Protein AF-A0A9W9HRD5-F1 (afdb_monomer_lite)

Structure (mmCIF, N/CA/C/O backbone):
data_AF-A0A9W9HRD5-F1
#
_entry.id   AF-A0A9W9HRD5-F1
#
loop_
_atom_site.group_PDB
_atom_site.id
_atom_site.type_symbol
_atom_site.label_atom_id
_atom_site.label_alt_id
_atom_site.label_comp_id
_atom_site.label_asym_id
_atom_site.label_entity_id
_atom_site.label_seq_id
_atom_site.pdbx_PDB_ins_code
_atom_site.Cartn_x
_atom_site.Cartn_y
_atom_site.Cartn_z
_atom_site.occupancy
_atom_site.B_iso_or_equiv
_atom_site.auth_seq_id
_atom_site.auth_comp_id
_atom_site.auth_asym_id
_atom_site.auth_atom_id
_atom_site.pdbx_PDB_model_num
ATOM 1 N N . MET A 1 1 ? 58.701 -37.370 7.672 1.00 27.78 1 MET A N 1
ATOM 2 C CA . MET A 1 1 ? 59.422 -36.094 7.488 1.00 27.78 1 MET A CA 1
ATOM 3 C C . MET A 1 1 ? 59.266 -35.677 6.033 1.00 27.78 1 MET A C 1
ATOM 5 O O . MET A 1 1 ? 59.767 -36.382 5.176 1.00 27.78 1 MET A O 1
ATOM 9 N N . LEU A 1 2 ? 58.472 -34.621 5.820 1.00 35.69 2 LEU A N 1
ATOM 10 C CA . LEU A 1 2 ? 58.399 -33.669 4.695 1.00 35.69 2 LEU A CA 1
ATOM 11 C C . LEU A 1 2 ? 58.919 -34.097 3.302 1.00 35.69 2 LEU A C 1
ATOM 13 O O . LEU A 1 2 ? 60.121 -34.261 3.125 1.00 35.69 2 LEU A O 1
ATOM 17 N N . SER A 1 3 ? 58.055 -34.047 2.280 1.00 27.00 3 SER A N 1
ATOM 18 C CA . SER A 1 3 ? 58.485 -33.677 0.921 1.00 27.00 3 SER A CA 1
ATOM 19 C C . SER A 1 3 ? 57.671 -32.487 0.420 1.00 27.00 3 SER A C 1
ATOM 21 O O . SER A 1 3 ? 56.455 -32.445 0.576 1.00 27.00 3 SER A O 1
ATOM 23 N N . LYS A 1 4 ? 58.396 -31.501 -0.108 1.00 31.91 4 LYS A N 1
ATOM 24 C CA . LYS A 1 4 ? 57.938 -30.184 -0.549 1.00 31.91 4 LYS A CA 1
ATOM 25 C C . LYS A 1 4 ? 57.210 -30.279 -1.892 1.00 31.91 4 LYS A C 1
ATOM 27 O O . LYS A 1 4 ? 57.755 -30.865 -2.822 1.00 31.91 4 LYS A O 1
ATOM 32 N N . ASP A 1 5 ? 56.055 -29.631 -1.988 1.00 29.92 5 ASP A N 1
ATOM 33 C CA . ASP A 1 5 ? 55.423 -29.260 -3.254 1.00 29.92 5 ASP A CA 1
ATOM 34 C C . ASP A 1 5 ? 56.060 -27.966 -3.783 1.00 29.92 5 ASP A C 1
ATOM 36 O O . ASP A 1 5 ? 56.114 -26.958 -3.074 1.00 29.92 5 ASP A O 1
ATOM 40 N N . GLU A 1 6 ? 56.542 -27.984 -5.028 1.00 32.41 6 GLU A N 1
ATOM 41 C CA . GLU A 1 6 ? 56.952 -26.786 -5.766 1.00 32.41 6 GLU A CA 1
ATOM 42 C C . GLU A 1 6 ? 55.976 -26.498 -6.914 1.00 32.41 6 GLU A C 1
ATOM 44 O O . GLU A 1 6 ? 55.738 -27.320 -7.800 1.00 32.41 6 GLU A O 1
ATOM 49 N N . ASN A 1 7 ? 55.439 -25.279 -6.870 1.00 38.31 7 ASN A N 1
ATOM 50 C CA . ASN A 1 7 ? 54.684 -24.580 -7.90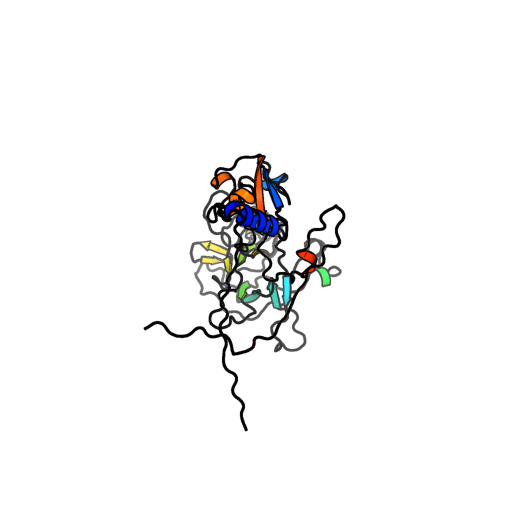6 1.00 38.31 7 ASN A CA 1
ATOM 51 C C . ASN A 1 7 ? 55.291 -24.745 -9.311 1.00 38.31 7 ASN A C 1
ATOM 53 O O . ASN A 1 7 ? 56.470 -24.451 -9.511 1.00 38.31 7 ASN A O 1
ATOM 57 N N . LYS A 1 8 ? 54.462 -25.049 -10.321 1.00 28.56 8 LYS A N 1
ATOM 58 C CA . LYS A 1 8 ? 54.810 -24.824 -11.734 1.00 28.56 8 LYS A CA 1
ATOM 59 C C . LYS A 1 8 ? 53.752 -23.984 -12.439 1.00 28.56 8 LYS A C 1
ATOM 61 O O . LYS A 1 8 ? 52.583 -24.348 -12.517 1.00 28.56 8 LYS A O 1
ATOM 66 N N . SER A 1 9 ? 54.206 -22.842 -12.941 1.00 32.03 9 SER A N 1
ATOM 67 C CA . SER A 1 9 ? 53.486 -21.923 -13.814 1.00 32.03 9 SER A CA 1
ATOM 68 C C . SER A 1 9 ? 53.404 -22.473 -15.244 1.00 32.03 9 SER A C 1
ATOM 70 O O . SER A 1 9 ? 54.334 -23.108 -15.739 1.00 32.03 9 SER A O 1
ATOM 72 N N . VAL A 1 10 ? 52.275 -22.223 -15.913 1.00 27.81 10 VAL A N 1
ATOM 73 C CA . VAL A 1 10 ? 51.951 -22.727 -17.258 1.00 27.81 10 VAL A CA 1
ATOM 74 C C . VAL A 1 10 ? 52.141 -21.611 -18.287 1.00 27.81 10 VAL A C 1
ATOM 76 O O . VAL A 1 10 ? 51.611 -20.513 -18.117 1.00 27.81 10 VAL A O 1
ATOM 79 N N . LYS A 1 11 ? 52.866 -21.890 -19.377 1.00 29.59 11 LYS A N 1
ATOM 80 C CA . LYS A 1 11 ? 52.892 -21.054 -20.589 1.00 29.59 11 LYS A CA 1
ATOM 81 C C . LYS A 1 11 ? 52.338 -21.843 -21.774 1.00 29.59 11 LYS A C 1
ATOM 83 O O . LYS A 1 11 ? 52.703 -22.994 -21.983 1.00 29.59 11 LYS A O 1
ATOM 88 N N . VAL A 1 12 ? 51.470 -21.186 -22.539 1.00 32.44 12 VAL A N 1
ATOM 89 C CA . VAL A 1 12 ? 50.753 -21.707 -23.710 1.00 32.44 12 VAL A CA 1
ATOM 90 C C . VAL A 1 12 ? 51.433 -21.180 -24.973 1.00 32.44 12 VAL A C 1
ATOM 92 O O . VAL A 1 12 ? 51.683 -19.980 -25.064 1.00 32.44 12 VAL A O 1
ATOM 95 N N . VAL A 1 13 ? 51.703 -22.037 -25.959 1.00 29.27 13 VAL A N 1
ATOM 96 C CA . VAL A 1 13 ? 52.068 -21.602 -27.318 1.00 29.27 13 VAL A CA 1
ATOM 97 C C . VAL A 1 13 ? 51.240 -22.401 -28.319 1.00 29.27 13 VAL A C 1
ATOM 99 O O . VAL A 1 13 ? 51.226 -23.627 -28.275 1.00 29.27 13 VAL A O 1
ATOM 102 N N . VAL A 1 14 ? 50.541 -21.697 -29.210 1.00 32.75 14 VAL A N 1
ATOM 103 C CA . VAL A 1 14 ? 49.689 -22.263 -30.266 1.00 32.75 14 VAL A CA 1
ATOM 104 C C . VAL A 1 14 ? 50.217 -21.793 -31.618 1.00 32.75 14 VAL A C 1
ATOM 106 O O . VAL A 1 14 ? 50.530 -20.615 -31.777 1.00 32.75 14 VAL A O 1
ATOM 109 N N . GLY A 1 15 ? 50.281 -22.692 -32.603 1.00 28.05 15 GLY A N 1
ATOM 110 C CA . GLY A 1 15 ? 50.639 -22.341 -33.974 1.00 28.05 15 GLY A CA 1
ATOM 111 C C . GLY A 1 15 ? 49.885 -23.146 -35.032 1.00 28.05 15 GLY A C 1
ATOM 112 O O . GLY A 1 15 ? 50.286 -24.258 -35.356 1.00 28.05 15 GLY A O 1
ATOM 113 N N . LYS A 1 16 ? 48.845 -22.544 -35.622 1.00 30.23 16 LYS A N 1
ATOM 114 C CA . LYS A 1 16 ? 48.744 -22.248 -37.067 1.00 30.23 16 LYS A CA 1
ATOM 115 C C . LYS A 1 16 ? 47.555 -21.307 -37.306 1.00 30.23 16 LYS A C 1
ATOM 117 O O . LYS A 1 16 ? 46.446 -21.570 -36.854 1.00 30.23 16 LYS A O 1
ATOM 122 N N . LEU A 1 17 ? 47.840 -20.196 -37.983 1.00 35.72 17 LEU A N 1
ATOM 123 C CA . LEU A 1 17 ? 46.953 -19.057 -38.229 1.00 35.72 17 LEU A CA 1
ATOM 124 C C . LEU A 1 17 ? 45.751 -19.447 -39.108 1.00 35.72 17 LEU A C 1
ATOM 126 O O . LEU A 1 17 ? 45.911 -19.696 -40.301 1.00 35.72 17 LEU A O 1
ATOM 130 N N . LYS A 1 18 ? 44.553 -19.457 -38.516 1.00 34.94 18 LYS A N 1
ATOM 131 C CA . LYS A 1 18 ? 43.313 -19.042 -39.191 1.00 34.94 18 LYS A CA 1
ATOM 132 C C . LYS A 1 18 ? 43.119 -17.555 -38.872 1.00 34.94 18 LYS A C 1
ATOM 134 O O . LYS A 1 18 ? 43.506 -17.138 -37.780 1.00 34.94 18 LYS A O 1
ATOM 139 N N . SER A 1 19 ? 42.606 -16.770 -39.819 1.00 35.84 19 SER A N 1
ATOM 140 C CA . SER A 1 19 ? 42.335 -15.330 -39.664 1.00 35.84 19 SER A CA 1
ATOM 141 C C . SER A 1 19 ? 41.660 -15.042 -38.320 1.00 35.84 19 SER A C 1
ATOM 143 O O . SER A 1 19 ? 40.703 -15.719 -37.942 1.00 35.84 19 SER A O 1
ATOM 145 N N . GLU A 1 20 ? 42.173 -14.047 -37.589 1.00 36.66 20 GLU A N 1
ATOM 146 C CA . GLU A 1 20 ? 41.655 -13.658 -36.268 1.00 36.66 20 GLU A CA 1
ATOM 147 C C . GLU A 1 20 ? 40.170 -13.253 -36.310 1.00 36.66 20 GLU A C 1
ATOM 149 O O . GLU A 1 20 ? 39.466 -13.459 -35.320 1.00 36.66 20 GLU A O 1
ATOM 154 N N . ASP A 1 21 ? 39.686 -12.778 -37.464 1.00 37.94 21 ASP A N 1
ATOM 155 C CA . ASP A 1 21 ? 38.302 -12.336 -37.678 1.00 37.94 21 ASP A CA 1
ATOM 156 C C . ASP A 1 21 ? 37.287 -13.498 -37.606 1.00 37.94 21 ASP A C 1
ATOM 158 O O . ASP A 1 21 ? 36.338 -13.454 -36.821 1.00 37.94 21 ASP A O 1
ATOM 162 N N . ASP A 1 22 ? 37.530 -14.604 -38.321 1.00 33.53 22 ASP A N 1
ATOM 163 C CA . ASP A 1 22 ? 36.581 -15.730 -38.411 1.00 33.53 22 ASP A CA 1
ATOM 164 C C . ASP A 1 22 ? 36.495 -16.543 -37.106 1.00 33.53 22 ASP A C 1
ATOM 166 O O . ASP A 1 22 ? 35.455 -17.105 -36.753 1.00 33.53 22 ASP A O 1
ATOM 170 N N . SER A 1 23 ? 37.601 -16.607 -36.356 1.00 35.28 23 SER A N 1
ATOM 171 C CA . SER A 1 23 ? 37.684 -17.332 -35.080 1.00 35.28 23 SER A CA 1
ATOM 172 C C . SER A 1 23 ? 36.988 -16.578 -33.940 1.00 35.28 23 SER A C 1
ATOM 174 O O . SER A 1 23 ? 36.385 -17.206 -33.064 1.00 35.28 23 SER A O 1
ATOM 176 N N . GLN A 1 24 ? 37.036 -15.240 -33.949 1.00 36.28 24 GLN A N 1
ATOM 177 C CA . GLN A 1 24 ? 36.281 -14.425 -32.995 1.00 36.28 24 GLN A CA 1
ATOM 178 C C . GLN A 1 24 ? 34.790 -14.392 -33.334 1.00 36.28 24 GLN A C 1
ATOM 180 O O . GLN A 1 24 ? 33.974 -14.501 -32.418 1.00 36.28 24 GLN A O 1
ATOM 185 N N . GLN A 1 25 ? 34.418 -14.320 -34.616 1.00 36.69 25 GLN A N 1
ATOM 186 C CA . GLN A 1 25 ? 33.015 -14.363 -35.036 1.00 36.69 25 GLN A CA 1
ATOM 187 C C . GLN A 1 25 ? 32.331 -15.684 -34.667 1.00 36.69 25 GLN A C 1
ATOM 189 O O . GLN A 1 25 ? 31.281 -15.648 -34.028 1.00 36.69 25 GLN A O 1
ATOM 194 N N . ASN A 1 26 ? 32.943 -16.839 -34.956 1.00 35.50 26 ASN A N 1
ATOM 195 C CA . ASN A 1 26 ? 32.328 -18.137 -34.647 1.00 35.50 26 ASN A CA 1
ATOM 196 C C . ASN A 1 26 ? 32.235 -18.433 -33.144 1.00 35.50 26 ASN A C 1
ATOM 198 O O . ASN A 1 26 ? 31.210 -18.932 -32.689 1.00 35.50 26 ASN A O 1
ATOM 202 N N . LYS A 1 27 ? 33.244 -18.056 -32.343 1.00 34.59 27 LYS A N 1
ATOM 203 C CA . LYS A 1 27 ? 33.159 -18.184 -30.874 1.00 34.59 27 LYS A CA 1
ATOM 204 C C . LYS A 1 27 ? 32.129 -17.243 -30.254 1.00 34.59 27 LYS A C 1
ATOM 206 O O . LYS A 1 27 ? 31.571 -17.561 -29.211 1.00 34.59 27 LYS A O 1
ATOM 211 N N . THR A 1 28 ? 31.895 -16.083 -30.865 1.00 39.22 28 THR A N 1
ATOM 212 C CA . THR A 1 28 ? 30.874 -15.134 -30.399 1.00 39.22 28 THR A CA 1
ATOM 213 C C . THR A 1 28 ? 29.471 -15.632 -30.748 1.00 39.22 28 THR A C 1
ATOM 215 O O . THR A 1 28 ? 28.577 -15.516 -29.919 1.00 39.22 28 THR A O 1
ATOM 218 N N . LEU A 1 29 ? 29.299 -16.241 -31.926 1.00 38.88 29 LEU A N 1
ATOM 219 C CA . LEU A 1 29 ? 28.032 -16.814 -32.393 1.00 38.88 29 LEU A CA 1
ATOM 220 C C . LEU A 1 29 ? 27.610 -18.072 -31.612 1.00 38.88 29 LEU A C 1
ATOM 222 O O . LEU A 1 29 ? 26.453 -18.182 -31.231 1.00 38.88 29 LEU A O 1
ATOM 226 N N . GLU A 1 30 ? 28.534 -18.976 -31.276 1.00 40.34 30 GLU A N 1
ATOM 227 C CA . GLU A 1 30 ? 28.203 -20.197 -30.511 1.00 40.34 30 GLU A CA 1
ATOM 228 C C . GLU A 1 30 ? 27.861 -19.931 -29.031 1.00 40.34 30 GLU A C 1
ATOM 230 O O . GLU A 1 30 ? 27.157 -20.715 -28.401 1.00 40.34 30 GLU A O 1
ATOM 235 N N . ILE A 1 31 ? 28.320 -18.810 -28.463 1.00 39.81 31 ILE A N 1
ATOM 236 C CA . ILE A 1 31 ? 27.986 -18.397 -27.087 1.00 39.81 31 ILE A CA 1
ATOM 237 C C . ILE A 1 31 ? 26.616 -17.691 -27.021 1.00 39.81 31 ILE A C 1
ATOM 239 O O . ILE A 1 31 ? 25.997 -17.668 -25.955 1.00 39.81 31 ILE A O 1
ATOM 243 N N . LEU A 1 32 ? 26.136 -17.135 -28.140 1.00 41.94 32 LEU A N 1
ATOM 244 C CA . LEU A 1 32 ? 24.842 -16.450 -28.238 1.00 41.94 32 LEU A CA 1
ATOM 245 C C . LEU A 1 32 ? 23.664 -17.428 -28.179 1.00 41.94 32 LEU A C 1
ATOM 247 O O . LEU A 1 32 ? 22.765 -17.246 -27.357 1.00 41.94 32 LEU A O 1
ATOM 251 N N . ASP A 1 33 ? 23.737 -18.509 -28.959 1.00 41.44 33 ASP A N 1
ATOM 252 C CA . ASP A 1 33 ? 22.680 -19.529 -29.046 1.00 41.44 33 ASP A CA 1
ATOM 253 C C . ASP A 1 33 ? 22.492 -20.326 -27.749 1.00 41.44 33 ASP A C 1
ATOM 255 O O . ASP A 1 33 ? 21.416 -20.865 -27.489 1.00 41.44 33 ASP A O 1
ATOM 259 N N . ALA A 1 34 ? 23.518 -20.396 -26.900 1.00 41.06 34 ALA A N 1
ATOM 260 C CA . ALA A 1 34 ? 23.483 -21.260 -25.729 1.00 41.06 34 ALA A CA 1
ATOM 261 C C . ALA A 1 34 ? 22.609 -20.728 -24.574 1.00 41.06 34 ALA A C 1
ATOM 263 O O . ALA A 1 34 ? 22.268 -21.515 -23.691 1.00 41.06 34 ALA A O 1
ATOM 264 N N . PHE A 1 35 ? 22.252 -19.429 -24.519 1.00 51.09 35 PHE A N 1
ATOM 265 C CA . PHE A 1 35 ? 21.758 -18.854 -23.254 1.00 51.09 35 PHE A CA 1
ATOM 266 C C . PHE A 1 35 ? 20.787 -17.653 -23.282 1.00 51.09 35 PHE A C 1
ATOM 268 O O . PHE A 1 35 ? 20.823 -16.901 -22.316 1.00 51.09 35 PHE A O 1
ATOM 275 N N . HIS A 1 36 ? 19.885 -17.417 -24.249 1.00 56.59 36 HIS A N 1
ATOM 276 C CA . HIS A 1 36 ? 19.029 -16.207 -24.128 1.00 56.59 36 HIS A CA 1
ATOM 277 C C . HIS A 1 36 ? 17.571 -16.339 -24.611 1.00 56.59 36 HIS A C 1
ATOM 279 O O . HIS A 1 36 ? 17.232 -15.845 -25.685 1.00 56.59 36 HIS A O 1
ATOM 285 N N . PRO A 1 37 ? 16.635 -16.873 -23.795 1.00 68.06 37 PRO A N 1
ATOM 286 C CA . PRO A 1 37 ? 15.226 -16.561 -23.999 1.00 68.06 37 PRO A CA 1
ATOM 287 C C . PRO A 1 37 ? 14.998 -15.076 -23.671 1.00 68.06 37 PRO A C 1
ATOM 289 O O . PRO A 1 37 ? 14.982 -14.676 -22.506 1.00 68.06 37 PRO A O 1
ATOM 292 N N . CYS A 1 38 ? 14.854 -14.241 -24.699 1.00 77.81 38 CYS A N 1
ATOM 293 C CA . CYS A 1 38 ? 14.372 -12.870 -24.551 1.00 77.81 38 CYS A CA 1
ATOM 294 C C . CYS A 1 38 ? 12.877 -12.811 -24.861 1.00 77.81 38 CYS A C 1
ATOM 296 O O . CYS A 1 38 ? 12.377 -13.567 -25.697 1.00 77.81 38 CYS A O 1
ATOM 298 N N . LYS A 1 39 ? 12.157 -11.914 -24.186 1.00 86.81 39 LYS A N 1
ATOM 299 C CA . LYS A 1 39 ? 10.754 -11.652 -24.504 1.00 86.81 39 LYS A CA 1
ATOM 300 C C . LYS A 1 39 ? 10.678 -10.460 -25.445 1.00 86.81 39 LYS A C 1
ATOM 302 O O . LYS A 1 39 ? 11.190 -9.389 -25.116 1.00 86.81 39 LYS A O 1
ATOM 307 N N . GLU A 1 40 ? 10.063 -10.653 -26.605 1.00 89.88 40 GLU A N 1
ATOM 308 C CA . GLU A 1 40 ? 9.703 -9.541 -27.481 1.00 89.88 40 GLU A CA 1
ATOM 309 C C . GLU A 1 40 ? 8.435 -8.877 -26.935 1.00 89.88 40 GLU A C 1
ATOM 311 O O . GLU A 1 40 ? 7.471 -9.557 -26.585 1.00 89.88 40 GLU A O 1
ATOM 316 N N . VAL A 1 41 ? 8.479 -7.555 -26.804 1.00 93.44 41 VAL A N 1
ATOM 317 C CA . VAL A 1 41 ? 7.415 -6.731 -26.236 1.00 93.44 41 VAL A CA 1
ATOM 318 C C . VAL A 1 41 ? 7.101 -5.611 -27.215 1.00 93.44 41 VAL A C 1
ATOM 320 O O . VAL A 1 41 ? 7.996 -4.864 -27.604 1.00 93.44 41 VAL A O 1
ATOM 323 N N . GLU A 1 42 ? 5.846 -5.475 -27.617 1.00 95.56 42 GLU A N 1
ATOM 324 C CA . GLU A 1 42 ? 5.403 -4.427 -28.533 1.00 95.56 42 GLU A CA 1
ATOM 325 C C . GLU A 1 42 ? 4.794 -3.239 -27.777 1.00 95.56 42 GLU A C 1
ATOM 327 O O . GLU A 1 42 ? 4.078 -3.397 -26.787 1.00 95.56 42 GLU A O 1
ATOM 332 N N . VAL A 1 43 ? 5.091 -2.022 -28.229 1.00 96.12 43 VAL A N 1
ATOM 333 C CA . VAL A 1 43 ? 4.536 -0.795 -27.648 1.00 96.12 43 VAL A CA 1
ATOM 334 C C . VAL A 1 43 ? 3.127 -0.545 -28.187 1.00 96.12 43 VAL A C 1
ATOM 336 O O . VAL A 1 43 ? 2.938 -0.414 -29.396 1.00 96.12 43 VAL A O 1
ATOM 339 N N . VAL A 1 44 ? 2.148 -0.385 -27.296 1.00 95.88 44 VAL A N 1
ATOM 340 C CA . VAL A 1 44 ? 0.736 -0.129 -27.631 1.00 95.88 44 VAL A CA 1
ATOM 341 C C . VAL A 1 44 ? 0.240 1.194 -27.044 1.00 95.88 44 VAL A C 1
ATOM 343 O O . VAL A 1 44 ? 0.712 1.646 -26.005 1.00 95.88 44 VAL A O 1
ATOM 346 N N . SER A 1 45 ? -0.722 1.839 -27.707 1.00 93.31 45 SER A N 1
ATOM 347 C CA . SER A 1 45 ? -1.375 3.063 -27.204 1.00 93.31 45 SER A CA 1
ATOM 348 C C . SER A 1 45 ? -2.661 2.792 -26.421 1.00 93.31 45 SER A C 1
ATOM 350 O O . SER A 1 45 ? -3.134 3.664 -25.703 1.00 93.31 45 SER A O 1
ATOM 352 N N . ASP A 1 46 ? -3.259 1.610 -26.581 1.00 91.19 46 ASP A N 1
ATOM 353 C CA . ASP A 1 46 ? -4.442 1.206 -25.826 1.00 91.19 46 ASP A CA 1
ATOM 354 C C . ASP A 1 46 ? -4.008 0.531 -24.523 1.00 91.19 46 ASP A C 1
ATOM 356 O O . ASP A 1 46 ? -3.364 -0.518 -24.530 1.00 91.19 46 ASP A O 1
ATOM 360 N N . LYS A 1 47 ? -4.365 1.134 -23.386 1.00 85.81 47 LYS A N 1
ATOM 361 C CA . LYS A 1 47 ? -4.036 0.609 -22.057 1.00 85.81 47 LYS A CA 1
ATOM 362 C C . LYS A 1 47 ? -4.668 -0.761 -21.794 1.00 85.81 47 LYS A C 1
ATOM 364 O O . LYS A 1 47 ? -4.097 -1.542 -21.041 1.00 85.81 47 LYS A O 1
ATOM 369 N N . SER A 1 48 ? -5.817 -1.062 -22.402 1.00 88.56 48 SER A N 1
ATOM 370 C CA . SER A 1 48 ? -6.490 -2.358 -22.243 1.00 88.56 48 SER A CA 1
ATOM 371 C C . SER A 1 48 ? -5.781 -3.502 -22.976 1.00 88.56 48 SER A C 1
ATOM 373 O O . SER A 1 48 ? -5.959 -4.660 -22.608 1.00 88.56 48 SER A O 1
ATOM 375 N N . ALA A 1 49 ? -4.935 -3.176 -23.958 1.00 86.62 49 ALA A N 1
ATOM 376 C CA . ALA A 1 49 ? -4.122 -4.139 -24.692 1.00 86.62 49 ALA A CA 1
ATOM 377 C C . ALA A 1 49 ? -2.799 -4.483 -23.982 1.00 86.62 49 ALA A C 1
ATOM 379 O O . ALA A 1 49 ? -2.070 -5.350 -24.449 1.00 86.62 49 ALA A O 1
ATOM 380 N N . ALA A 1 50 ? -2.457 -3.804 -22.880 1.00 86.44 50 ALA A N 1
ATOM 381 C CA . ALA A 1 50 ? -1.217 -4.043 -22.151 1.00 86.44 50 ALA A CA 1
ATOM 382 C C . ALA A 1 50 ? -1.247 -5.408 -21.442 1.00 86.44 50 ALA A C 1
ATOM 384 O O . ALA A 1 50 ? -2.019 -5.628 -20.509 1.00 86.44 50 ALA A O 1
ATOM 385 N N . ASP A 1 51 ? -0.369 -6.314 -21.865 1.00 90.38 51 ASP A N 1
ATOM 386 C CA . ASP A 1 51 ? -0.317 -7.696 -21.399 1.00 90.38 51 ASP A CA 1
ATOM 387 C C . ASP A 1 51 ? 1.119 -8.233 -21.393 1.00 90.38 51 ASP A C 1
ATOM 389 O O . ASP A 1 51 ? 2.096 -7.507 -21.553 1.00 90.38 51 ASP A O 1
ATOM 393 N N . GLU A 1 52 ? 1.273 -9.536 -21.229 1.00 88.12 52 GLU A N 1
ATOM 394 C CA . GLU A 1 52 ? 2.563 -10.208 -21.257 1.00 88.12 52 GLU A CA 1
ATOM 395 C C . GLU A 1 52 ? 3.447 -9.967 -22.490 1.00 88.12 52 GLU A C 1
ATOM 397 O O . GLU A 1 52 ? 4.628 -10.270 -22.416 1.00 88.12 52 GLU A O 1
ATOM 402 N N . THR A 1 53 ? 2.926 -9.482 -23.606 1.00 92.06 53 THR A N 1
ATOM 403 C CA . THR A 1 53 ? 3.674 -9.193 -24.840 1.00 92.06 53 THR A CA 1
ATOM 404 C C . THR A 1 53 ? 3.540 -7.740 -25.282 1.00 92.06 53 THR A C 1
ATOM 406 O O . THR A 1 53 ? 4.201 -7.332 -26.232 1.00 92.06 53 THR A O 1
ATOM 409 N N . HIS A 1 54 ? 2.746 -6.936 -24.573 1.00 94.75 54 HIS A N 1
ATOM 410 C CA . HIS A 1 54 ? 2.476 -5.548 -24.916 1.00 94.75 54 HIS A CA 1
ATOM 411 C C . HIS A 1 54 ? 2.693 -4.610 -23.723 1.00 94.75 54 HIS A C 1
ATOM 413 O O . HIS A 1 54 ? 2.224 -4.836 -22.599 1.00 94.75 54 HIS A O 1
ATOM 419 N N . ILE A 1 55 ? 3.378 -3.499 -23.977 1.00 95.81 55 ILE A N 1
ATOM 420 C CA . ILE A 1 55 ? 3.597 -2.433 -22.998 1.00 95.81 55 ILE A CA 1
ATOM 421 C C . ILE A 1 55 ? 2.911 -1.149 -23.448 1.00 95.81 55 ILE A C 1
ATOM 423 O O . ILE A 1 55 ? 3.034 -0.736 -24.600 1.00 95.81 55 ILE A O 1
ATOM 427 N N . HIS A 1 56 ? 2.188 -0.504 -22.534 1.00 96.06 56 HIS A N 1
ATOM 428 C CA . HIS A 1 56 ? 1.545 0.767 -22.839 1.00 96.06 56 HIS A CA 1
ATOM 429 C C . HIS A 1 56 ? 2.586 1.884 -23.034 1.00 96.06 56 HIS A C 1
ATOM 431 O O . HIS A 1 56 ? 3.606 1.929 -22.347 1.00 96.06 56 HIS A O 1
ATOM 437 N N . LEU A 1 57 ? 2.307 2.820 -23.945 1.00 95.12 57 LEU A N 1
ATOM 438 C CA . LEU A 1 57 ? 3.202 3.918 -24.329 1.00 95.12 57 LEU A CA 1
ATOM 439 C C . LEU A 1 57 ? 3.711 4.746 -23.131 1.00 95.12 57 LEU A C 1
ATOM 441 O O . LEU A 1 57 ? 4.875 5.145 -23.109 1.00 95.12 57 LEU A O 1
ATOM 445 N N . ASP A 1 58 ? 2.858 4.947 -22.124 1.00 93.62 58 ASP A N 1
ATOM 446 C CA . ASP A 1 58 ? 3.164 5.692 -20.892 1.00 93.62 58 ASP A CA 1
ATOM 447 C C . ASP A 1 58 ? 3.388 4.793 -19.661 1.00 93.62 58 ASP A C 1
ATOM 449 O O . ASP A 1 58 ? 3.312 5.245 -18.519 1.00 93.62 58 ASP A O 1
ATOM 453 N N . GLU A 1 59 ? 3.655 3.503 -19.862 1.00 92.94 59 GLU A N 1
ATOM 454 C CA . GLU A 1 59 ? 4.050 2.603 -18.780 1.00 92.94 59 GLU A CA 1
ATOM 455 C C . GLU A 1 59 ? 5.578 2.518 -18.676 1.00 92.94 59 GLU A C 1
ATOM 457 O O . GLU A 1 59 ? 6.242 2.203 -19.663 1.00 92.94 59 GLU A O 1
ATOM 462 N N . PRO A 1 60 ? 6.176 2.770 -17.497 1.00 94.38 60 PRO A N 1
ATOM 463 C CA . PRO A 1 60 ? 7.612 2.600 -17.321 1.00 94.38 60 PRO A CA 1
ATOM 464 C C . PRO A 1 60 ? 8.044 1.155 -17.593 1.00 94.38 60 PRO A C 1
ATOM 466 O O . PRO A 1 60 ? 7.399 0.222 -17.116 1.00 94.38 60 PRO A O 1
ATOM 469 N N . LEU A 1 61 ? 9.177 0.951 -18.269 1.00 93.94 61 LEU A N 1
ATOM 470 C CA . LEU A 1 61 ? 9.679 -0.398 -18.583 1.00 93.94 61 LEU A CA 1
ATOM 471 C C . LEU A 1 61 ? 9.847 -1.271 -17.322 1.00 93.94 61 LEU A C 1
ATOM 473 O O . LEU A 1 61 ? 9.549 -2.464 -17.324 1.00 93.94 61 LEU A O 1
ATOM 477 N N . GLN A 1 62 ? 10.277 -0.667 -16.212 1.00 92.56 62 GLN A N 1
ATOM 478 C CA . GLN A 1 62 ? 10.394 -1.352 -14.926 1.00 92.56 62 GLN A CA 1
ATOM 479 C C . GLN A 1 62 ? 9.034 -1.764 -14.340 1.00 92.56 62 GLN A C 1
ATOM 481 O O . GLN A 1 62 ? 8.973 -2.737 -13.593 1.00 92.56 62 GLN A O 1
ATOM 486 N N . ALA A 1 63 ? 7.948 -1.044 -14.642 1.00 91.25 63 ALA A N 1
ATOM 487 C CA . ALA A 1 63 ? 6.611 -1.417 -14.184 1.00 91.25 63 ALA A CA 1
ATOM 488 C C . ALA A 1 63 ? 6.175 -2.711 -14.877 1.00 91.25 63 ALA A C 1
ATOM 490 O O . ALA A 1 63 ? 5.777 -3.652 -14.195 1.00 91.25 63 ALA A O 1
ATOM 491 N N . TYR A 1 64 ? 6.401 -2.804 -16.193 1.00 93.00 64 TYR A N 1
ATOM 492 C CA . TYR A 1 64 ? 6.182 -4.026 -16.964 1.00 93.00 64 TYR A CA 1
ATOM 493 C C . TYR A 1 64 ? 6.927 -5.221 -16.360 1.00 93.00 64 TYR A C 1
ATOM 495 O O . TYR A 1 64 ? 6.336 -6.267 -16.104 1.00 93.00 64 TYR A O 1
ATOM 503 N N . SER A 1 65 ? 8.224 -5.068 -16.078 1.00 90.25 65 SER A N 1
ATOM 504 C CA . SER A 1 65 ? 9.044 -6.171 -15.561 1.00 90.25 65 SER A CA 1
ATOM 505 C C . SER A 1 65 ? 8.706 -6.590 -14.128 1.00 90.25 65 SER A C 1
ATOM 507 O O . SER A 1 65 ? 9.170 -7.633 -13.673 1.00 90.25 65 SER A O 1
ATOM 509 N N . ASN A 1 66 ? 7.943 -5.767 -13.407 1.00 90.69 66 ASN A N 1
ATOM 510 C CA . ASN A 1 66 ? 7.456 -6.052 -12.060 1.00 90.69 66 ASN A CA 1
ATOM 511 C C . ASN A 1 66 ? 5.964 -6.433 -12.042 1.00 90.69 66 ASN A C 1
ATOM 513 O O . ASN A 1 66 ? 5.398 -6.629 -10.964 1.00 90.69 66 ASN A O 1
ATOM 517 N N . ARG A 1 67 ? 5.315 -6.578 -13.208 1.00 88.81 67 ARG A N 1
ATOM 518 C CA . ARG A 1 67 ? 3.961 -7.139 -13.291 1.00 88.81 67 ARG A CA 1
ATOM 519 C C . ARG A 1 67 ? 3.955 -8.544 -12.688 1.00 88.81 67 ARG A C 1
ATOM 521 O O . ARG A 1 67 ? 4.880 -9.326 -12.891 1.00 88.81 67 ARG A O 1
ATOM 528 N N . GLY A 1 68 ? 2.913 -8.852 -11.920 1.00 82.62 68 GLY A N 1
ATOM 529 C CA . GLY A 1 68 ? 2.803 -10.133 -11.219 1.00 82.62 68 GLY A CA 1
ATOM 530 C C . GLY A 1 68 ? 3.665 -10.245 -9.957 1.00 82.62 68 GLY A C 1
ATOM 531 O O . GLY A 1 68 ? 3.759 -11.334 -9.395 1.00 82.62 68 GLY A O 1
ATOM 532 N N . GLN A 1 69 ? 4.277 -9.154 -9.479 1.00 84.88 69 GLN A N 1
ATOM 533 C CA . GLN A 1 69 ? 4.820 -9.122 -8.124 1.00 84.88 69 GLN A CA 1
ATOM 534 C C . GLN A 1 69 ? 3.673 -9.276 -7.117 1.00 84.88 69 GLN A C 1
ATOM 536 O O . GLN A 1 69 ? 2.957 -8.324 -6.813 1.00 84.88 69 GLN A O 1
ATOM 541 N N . GLU A 1 70 ? 3.493 -10.499 -6.628 1.00 86.00 70 GLU A N 1
ATOM 542 C CA . GLU A 1 70 ? 2.511 -10.819 -5.601 1.00 86.00 70 GLU A CA 1
ATOM 543 C C . GLU A 1 70 ? 2.960 -10.267 -4.244 1.00 86.00 70 GLU A C 1
ATOM 545 O O . GLU A 1 70 ? 4.139 -10.351 -3.889 1.00 86.00 70 GLU A O 1
ATOM 550 N N . VAL A 1 71 ? 2.000 -9.716 -3.502 1.00 90.06 71 VAL A N 1
ATOM 551 C CA . VAL A 1 71 ? 2.169 -9.261 -2.122 1.00 90.06 71 VAL A CA 1
ATOM 552 C C . VAL A 1 71 ? 1.409 -10.225 -1.221 1.00 90.06 71 VAL A C 1
ATOM 554 O O . VAL A 1 71 ? 0.199 -10.400 -1.376 1.00 90.06 71 VAL A O 1
ATOM 557 N N . LYS A 1 72 ? 2.112 -10.860 -0.286 1.00 93.25 72 LYS A N 1
ATOM 558 C CA . LYS A 1 72 ? 1.546 -11.851 0.632 1.00 93.25 72 LYS A CA 1
ATOM 559 C C . LYS A 1 72 ? 1.195 -11.209 1.960 1.00 93.25 72 LYS A C 1
ATOM 561 O O . LYS A 1 72 ? 2.020 -10.512 2.545 1.00 93.25 72 LYS A O 1
ATOM 566 N N . PHE A 1 73 ? -0.009 -11.494 2.445 1.00 93.56 73 PHE A N 1
ATOM 567 C CA . PHE A 1 73 ? -0.534 -10.982 3.706 1.00 93.56 73 PHE A CA 1
ATOM 568 C C . PHE A 1 73 ? -0.782 -12.123 4.685 1.00 93.56 73 PHE A C 1
ATOM 570 O O . PHE A 1 73 ? -1.481 -13.079 4.357 1.00 93.56 73 PHE A O 1
ATOM 577 N N . GLU A 1 74 ? -0.260 -11.998 5.902 1.00 93.88 74 GLU A N 1
ATOM 578 C CA . GLU A 1 74 ? -0.404 -13.023 6.935 1.00 93.88 74 GLU A CA 1
ATOM 579 C C . GLU A 1 74 ? -0.689 -12.398 8.300 1.00 93.88 74 GLU A C 1
ATOM 581 O O . GLU A 1 74 ? -0.016 -11.459 8.727 1.00 93.88 74 GLU A O 1
ATOM 586 N N . LEU A 1 75 ? -1.681 -12.933 9.012 1.00 93.56 75 LEU A N 1
ATOM 587 C CA . LEU A 1 75 ? -1.930 -12.567 10.403 1.00 93.56 75 LEU A CA 1
ATOM 588 C C . LEU A 1 75 ? -0.864 -13.196 11.300 1.00 93.56 75 LEU A C 1
ATOM 590 O O . LEU A 1 75 ? -0.569 -14.382 11.172 1.00 93.56 75 LEU A O 1
ATOM 594 N N . GLN A 1 76 ? -0.297 -12.405 12.209 1.00 89.88 76 GLN A N 1
ATOM 595 C CA . GLN A 1 76 ? 0.785 -12.847 13.085 1.00 89.88 76 GLN A CA 1
ATOM 596 C C . GLN A 1 76 ? 0.419 -12.687 14.558 1.00 89.88 76 GLN A C 1
ATOM 598 O O . GLN A 1 76 ? -0.154 -11.677 14.992 1.00 89.88 76 GLN A O 1
ATOM 603 N N . ASP A 1 77 ? 0.799 -13.695 15.337 1.00 81.38 77 ASP A N 1
ATOM 604 C CA . ASP A 1 77 ? 0.702 -13.663 16.789 1.00 81.38 77 ASP A CA 1
ATOM 605 C C . ASP A 1 77 ? 1.777 -12.738 17.360 1.00 81.38 77 ASP A C 1
ATOM 607 O O . ASP A 1 77 ? 2.944 -12.748 16.961 1.00 81.38 77 ASP A O 1
ATOM 611 N N . GLY A 1 78 ? 1.374 -11.883 18.298 1.00 63.25 78 GLY A N 1
ATOM 612 C CA . GLY A 1 78 ? 2.249 -10.857 18.852 1.00 63.25 78 GLY A CA 1
ATOM 613 C C . GLY A 1 78 ? 3.359 -11.436 19.728 1.00 63.25 78 GLY A C 1
ATOM 614 O O . GLY A 1 78 ? 3.215 -11.434 20.942 1.00 63.25 78 GLY A O 1
ATOM 615 N N . SER A 1 79 ? 4.497 -11.811 19.139 1.00 53.03 79 SER A N 1
ATOM 616 C CA . SER A 1 79 ? 5.703 -12.369 19.784 1.00 53.03 79 SER A CA 1
ATOM 617 C C . SER A 1 79 ? 5.483 -13.670 20.580 1.00 53.03 79 SER A C 1
ATOM 619 O O . SER A 1 79 ? 4.531 -13.805 21.340 1.00 53.03 79 SER A O 1
ATOM 621 N N . GLU A 1 80 ? 6.445 -14.596 20.512 1.00 45.28 80 GLU A N 1
ATOM 622 C CA . GLU A 1 80 ? 6.470 -15.881 21.248 1.00 45.28 80 GLU A CA 1
ATOM 623 C C . GLU A 1 80 ? 6.315 -15.766 22.781 1.00 45.28 80 GLU A C 1
ATOM 625 O O . GLU A 1 80 ? 6.172 -16.769 23.474 1.00 45.28 80 GLU A O 1
ATOM 630 N N . ARG A 1 81 ? 6.352 -14.547 23.339 1.00 47.78 81 ARG A N 1
ATOM 631 C CA . ARG A 1 81 ? 6.147 -14.269 24.769 1.00 47.78 81 ARG A CA 1
ATOM 632 C C . ARG A 1 81 ? 4.705 -13.903 25.128 1.00 47.78 81 ARG A C 1
ATOM 634 O O . ARG A 1 81 ? 4.441 -13.572 26.285 1.00 47.78 81 ARG A O 1
ATOM 641 N N . ALA A 1 82 ? 3.782 -13.910 24.169 1.00 50.53 82 ALA A N 1
ATOM 642 C CA . ALA A 1 82 ? 2.368 -13.719 24.451 1.00 50.53 82 ALA A CA 1
ATOM 643 C C . ALA A 1 82 ? 1.831 -14.880 25.299 1.00 50.53 82 ALA A C 1
ATOM 645 O O . ALA A 1 82 ? 2.090 -16.050 25.030 1.00 50.53 82 ALA A O 1
ATOM 646 N N . TYR A 1 83 ? 1.063 -14.546 26.337 1.00 48.56 83 TYR A N 1
ATOM 647 C CA . TYR A 1 83 ? 0.317 -15.533 27.110 1.00 48.56 83 TYR A CA 1
ATOM 648 C C . TYR A 1 83 ? -0.575 -16.370 26.174 1.00 48.56 83 TYR A C 1
ATOM 650 O O . TYR A 1 83 ? -1.206 -15.790 25.281 1.00 48.56 83 TYR A O 1
ATOM 658 N N . PRO A 1 84 ? -0.666 -17.698 26.378 1.00 47.91 84 PRO A N 1
ATOM 659 C CA . PRO A 1 84 ? -1.528 -18.553 25.570 1.00 47.91 84 PRO A CA 1
ATOM 660 C C . PRO A 1 84 ? -2.968 -18.018 25.592 1.00 47.91 84 PRO A C 1
ATOM 662 O O . PRO A 1 84 ? -3.527 -17.774 26.661 1.00 47.91 84 PRO A O 1
ATOM 665 N N . GLY A 1 85 ? -3.543 -17.795 24.405 1.00 56.31 85 GLY A N 1
ATOM 666 C CA . GLY A 1 85 ? -4.912 -17.291 24.228 1.00 56.31 85 GLY A CA 1
ATOM 667 C C . GLY A 1 85 ? -5.048 -15.870 23.664 1.00 56.31 85 GLY A C 1
ATOM 668 O O . GLY A 1 85 ? -6.172 -15.439 23.407 1.00 56.31 85 GLY A O 1
ATOM 669 N N . ARG A 1 86 ? -3.954 -15.130 23.424 1.00 67.88 86 ARG A N 1
ATOM 670 C CA . ARG A 1 86 ? -4.007 -13.939 22.553 1.00 67.88 86 ARG A CA 1
ATOM 671 C C . ARG A 1 86 ? -3.913 -14.381 21.095 1.00 67.88 86 ARG A C 1
ATOM 673 O O . ARG A 1 86 ? -2.899 -14.944 20.715 1.00 67.88 86 ARG A O 1
ATOM 680 N N . GLY A 1 87 ? -4.962 -14.116 20.317 1.00 77.38 87 GLY A N 1
ATOM 681 C CA . GLY A 1 87 ? -4.928 -14.275 18.862 1.00 77.38 87 GLY A CA 1
ATOM 682 C C . GLY A 1 87 ? -4.022 -13.242 18.173 1.00 77.38 87 GLY A C 1
ATOM 683 O O . GLY A 1 87 ? -3.402 -12.411 18.857 1.00 77.38 87 GLY A O 1
ATOM 684 N N . PR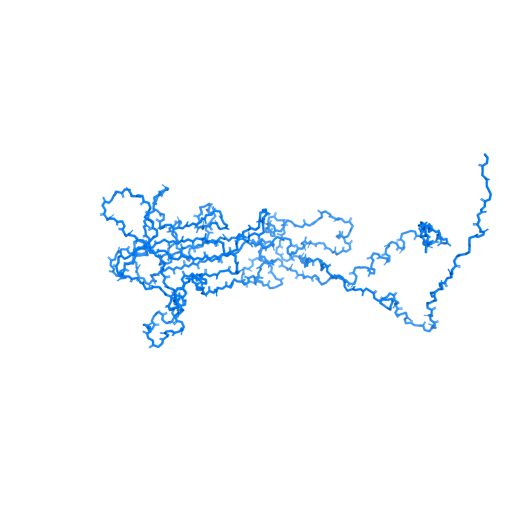O A 1 88 ? -3.993 -13.247 16.831 1.00 90.75 88 PRO A N 1
ATOM 685 C CA . PRO A 1 88 ? -3.081 -12.413 16.067 1.00 90.75 88 PRO A CA 1
ATOM 686 C C . PRO A 1 88 ? -3.311 -10.927 16.331 1.00 90.75 88 PRO A C 1
ATOM 688 O O . PRO A 1 88 ? -4.430 -10.488 16.591 1.00 90.75 88 PRO A O 1
ATOM 691 N N . SER A 1 89 ? -2.238 -10.136 16.302 1.00 92.31 89 SER A N 1
ATOM 692 C CA . SER A 1 89 ? -2.271 -8.702 16.654 1.00 92.31 89 SER A CA 1
ATOM 693 C C . SER A 1 89 ? -1.557 -7.795 15.656 1.00 92.31 89 SER A C 1
ATOM 695 O O . SER A 1 89 ? -1.451 -6.586 15.873 1.00 92.31 89 SER A O 1
ATOM 697 N N . SER A 1 90 ? -1.060 -8.379 14.571 1.00 94.38 90 SER A N 1
ATOM 698 C CA . SER A 1 90 ? -0.377 -7.679 13.494 1.00 94.38 90 SER A CA 1
ATOM 699 C C . SER A 1 90 ? -0.634 -8.358 12.151 1.00 94.38 90 SER A C 1
ATOM 701 O O . SER A 1 90 ? -0.968 -9.544 12.085 1.00 94.38 90 SER A O 1
ATOM 703 N N . LEU A 1 91 ? -0.513 -7.573 11.082 1.00 95.31 91 LEU A N 1
ATOM 704 C CA . LEU A 1 91 ? -0.595 -8.032 9.701 1.00 95.31 91 LEU A CA 1
ATOM 705 C C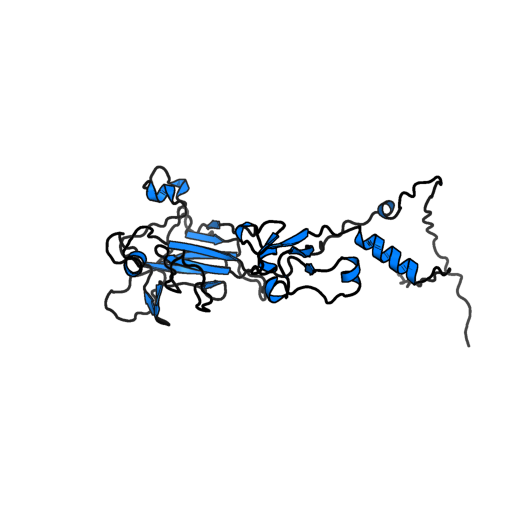 . LEU A 1 91 ? 0.793 -7.923 9.068 1.00 95.31 91 LEU A C 1
ATOM 707 O O . LEU A 1 91 ? 1.321 -6.822 8.917 1.00 95.31 91 LEU A O 1
ATOM 711 N N . ARG A 1 92 ? 1.382 -9.057 8.703 1.00 94.62 92 ARG A N 1
ATOM 712 C CA . ARG A 1 92 ? 2.683 -9.140 8.039 1.00 94.62 92 ARG A CA 1
ATOM 713 C C . ARG A 1 92 ? 2.526 -9.120 6.525 1.00 94.62 92 ARG A C 1
ATOM 715 O O . ARG A 1 92 ? 1.602 -9.728 5.991 1.00 94.62 92 ARG A O 1
ATOM 722 N N . VAL A 1 93 ? 3.464 -8.443 5.868 1.00 94.00 93 VAL A N 1
ATOM 723 C CA . VAL A 1 93 ? 3.571 -8.296 4.418 1.00 94.00 93 VAL A CA 1
ATOM 724 C C . VAL A 1 93 ? 4.952 -8.772 3.952 1.00 94.00 93 VAL A C 1
ATOM 726 O O . VAL A 1 93 ? 5.968 -8.219 4.386 1.00 94.00 93 VAL A O 1
ATOM 729 N N . ASP A 1 94 ? 4.985 -9.803 3.099 1.00 87.56 94 ASP A N 1
ATOM 730 C CA . ASP A 1 94 ? 6.187 -10.402 2.475 1.00 87.56 94 ASP A CA 1
ATOM 731 C C . ASP A 1 94 ? 7.391 -10.655 3.419 1.00 87.56 94 ASP A C 1
ATOM 733 O O . ASP A 1 94 ? 8.537 -10.601 2.981 1.00 87.56 94 ASP A O 1
ATOM 737 N N . ASP A 1 95 ? 7.178 -10.863 4.722 1.00 87.31 95 ASP A N 1
ATOM 738 C CA . ASP A 1 95 ? 8.219 -10.959 5.772 1.00 87.31 95 ASP A CA 1
ATOM 739 C C . ASP A 1 95 ? 9.082 -9.713 6.037 1.00 87.31 95 ASP A C 1
ATOM 741 O O . ASP A 1 95 ? 10.095 -9.809 6.742 1.00 87.31 95 ASP A O 1
ATOM 745 N N . ASN A 1 96 ? 8.707 -8.550 5.505 1.00 88.19 96 ASN A N 1
ATOM 746 C CA . ASN A 1 96 ? 9.526 -7.334 5.585 1.00 88.19 96 ASN A CA 1
ATOM 747 C C . ASN A 1 96 ? 8.820 -6.149 6.241 1.00 88.19 96 ASN A C 1
ATOM 749 O O . ASN A 1 96 ? 9.484 -5.287 6.813 1.00 88.19 96 ASN A O 1
ATOM 753 N N . LEU A 1 97 ? 7.491 -6.117 6.185 1.00 92.31 97 LEU A N 1
ATOM 754 C CA . LEU A 1 97 ? 6.671 -5.079 6.794 1.00 92.31 97 LEU A CA 1
ATOM 755 C C . LEU A 1 97 ? 5.647 -5.726 7.724 1.00 92.31 97 LEU A C 1
ATOM 757 O O . LEU A 1 97 ? 5.043 -6.745 7.400 1.00 92.31 97 LEU A O 1
ATOM 761 N N . GLU A 1 98 ? 5.437 -5.118 8.880 1.00 94.50 98 GLU A N 1
ATOM 762 C CA . GLU A 1 98 ? 4.401 -5.488 9.829 1.00 94.50 98 GLU A CA 1
ATOM 763 C C . GLU A 1 98 ? 3.552 -4.258 10.168 1.00 94.50 98 GLU A C 1
ATOM 765 O O . GLU A 1 98 ? 4.075 -3.228 10.597 1.00 94.50 98 GLU A O 1
ATOM 770 N N . LEU A 1 99 ? 2.238 -4.367 9.955 1.00 96.31 99 LEU A N 1
ATOM 771 C CA . LEU A 1 99 ? 1.247 -3.373 10.354 1.00 96.31 99 LEU A CA 1
ATOM 772 C C . LEU A 1 99 ? 0.687 -3.751 11.723 1.00 96.31 99 LEU A C 1
ATOM 774 O O . LEU A 1 99 ? 0.123 -4.838 11.890 1.00 96.31 99 LEU A O 1
ATOM 778 N N . ILE A 1 100 ? 0.806 -2.851 12.696 1.00 95.75 100 ILE A N 1
ATOM 779 C CA . ILE A 1 100 ? 0.318 -3.077 14.060 1.00 95.75 100 ILE A CA 1
ATOM 780 C C . ILE A 1 100 ? -0.698 -1.997 14.411 1.00 95.75 100 ILE A C 1
ATOM 782 O O . ILE A 1 100 ? -0.409 -0.805 14.348 1.00 95.75 100 ILE A O 1
ATOM 786 N N . PHE A 1 101 ? -1.899 -2.414 14.804 1.00 95.69 101 PHE A N 1
ATOM 787 C CA . PHE A 1 101 ? -2.990 -1.504 15.143 1.00 95.69 101 PHE A CA 1
ATOM 788 C C . PHE A 1 101 ? -3.009 -1.280 16.650 1.00 95.69 101 PHE A C 1
ATOM 790 O O . PHE A 1 101 ? -3.337 -2.181 17.430 1.00 95.69 101 PHE A O 1
ATOM 797 N N . HIS A 1 102 ? -2.658 -0.072 17.072 1.00 95.44 102 HIS A N 1
ATOM 798 C CA . HIS A 1 102 ? -2.569 0.288 18.477 1.00 95.44 102 HIS A CA 1
ATOM 799 C C . HIS A 1 102 ? -3.854 0.946 18.961 1.00 95.44 102 HIS A C 1
ATOM 801 O O . HIS A 1 102 ? -4.341 1.904 18.371 1.00 95.44 102 HIS A O 1
ATOM 807 N N . ARG A 1 103 ? -4.369 0.458 20.091 1.00 94.06 103 ARG A N 1
ATOM 808 C CA . ARG A 1 103 ? -5.385 1.135 20.902 1.00 94.06 103 ARG A CA 1
ATOM 809 C C . ARG A 1 103 ? -4.791 2.418 21.460 1.00 94.06 103 ARG A C 1
ATOM 811 O O . ARG A 1 103 ? -3.666 2.403 21.968 1.00 94.06 103 ARG A O 1
ATOM 818 N N . THR A 1 104 ? -5.564 3.498 21.444 1.00 92.62 104 THR A N 1
ATOM 819 C CA . THR A 1 104 ? -5.175 4.749 22.095 1.00 92.62 104 THR A CA 1
ATOM 820 C C . THR A 1 104 ? -6.368 5.499 22.683 1.00 92.62 104 THR A C 1
ATOM 822 O O . THR A 1 104 ? -7.527 5.201 22.386 1.00 92.62 104 THR A O 1
ATOM 825 N N . VAL A 1 105 ? -6.081 6.463 23.558 1.00 89.75 105 VAL A N 1
ATOM 826 C CA . VAL A 1 105 ? -7.102 7.337 24.143 1.00 89.75 105 VAL A CA 1
ATOM 827 C C . VAL A 1 105 ? -7.619 8.279 23.058 1.00 89.75 105 VAL A C 1
ATOM 829 O O . VAL A 1 105 ? -6.839 8.901 22.334 1.00 89.75 105 VAL A O 1
ATOM 832 N N . ARG A 1 106 ? -8.945 8.390 22.954 1.00 89.62 106 ARG A N 1
ATOM 833 C CA . ARG A 1 106 ? -9.586 9.371 22.081 1.00 89.62 106 ARG A CA 1
ATOM 834 C C . ARG A 1 106 ? -9.352 10.776 22.630 1.00 89.62 106 ARG A C 1
ATOM 836 O O . ARG A 1 106 ? -9.633 11.039 23.799 1.00 89.62 106 ARG A O 1
ATOM 843 N N . MET A 1 107 ? -8.868 11.670 21.778 1.00 89.31 107 MET A N 1
ATOM 844 C CA . MET A 1 107 ? -8.699 13.077 22.123 1.00 89.31 107 MET A CA 1
ATOM 845 C C . MET A 1 107 ? -10.057 13.773 22.297 1.00 89.31 107 MET A C 1
ATOM 847 O O . MET A 1 107 ? -11.016 13.414 21.605 1.00 89.31 107 MET A O 1
ATOM 851 N N . PRO A 1 108 ? -10.166 14.742 23.222 1.00 87.00 108 PRO A N 1
ATOM 852 C CA . PRO A 1 108 ? -11.379 15.536 23.382 1.00 87.00 108 PRO A CA 1
ATOM 853 C C . PRO A 1 108 ? -11.760 16.264 22.086 1.00 87.00 108 PRO A C 1
ATOM 855 O O . PRO A 1 108 ? -10.891 16.755 21.370 1.00 87.00 108 PRO A O 1
ATOM 858 N N . ASP A 1 109 ? -13.062 16.398 21.822 1.00 82.56 109 ASP A N 1
ATOM 859 C CA . ASP A 1 109 ? -13.580 17.256 20.747 1.00 82.56 109 ASP A CA 1
ATOM 860 C C . ASP A 1 109 ? -13.636 18.722 21.237 1.00 82.56 109 ASP A C 1
ATOM 862 O O . ASP A 1 109 ? -14.711 19.302 21.367 1.00 82.56 109 ASP A O 1
ATOM 866 N N . ASP A 1 110 ? -12.490 19.298 21.616 1.00 88.38 110 ASP A N 1
ATOM 867 C CA . ASP A 1 110 ? -12.392 20.647 22.205 1.00 88.38 110 ASP A CA 1
ATOM 868 C C . ASP A 1 110 ? -11.740 21.690 21.280 1.00 88.38 110 ASP A C 1
ATOM 870 O O . ASP A 1 110 ? -11.425 22.796 21.722 1.00 88.38 110 ASP A O 1
ATOM 874 N N . ASP A 1 111 ? -11.531 21.331 20.009 1.00 82.12 111 ASP A N 1
ATOM 875 C CA . ASP A 1 111 ? -10.847 22.130 18.983 1.00 82.12 111 ASP A CA 1
ATOM 876 C C . ASP A 1 111 ? -9.434 22.601 19.386 1.00 82.12 111 ASP A C 1
ATOM 878 O O . ASP A 1 111 ? -8.907 23.578 18.844 1.00 82.12 111 ASP A O 1
ATOM 882 N N . ARG A 1 112 ? -8.780 21.897 20.322 1.00 87.75 112 ARG A N 1
ATOM 883 C CA . ARG A 1 112 ? -7.391 22.159 20.722 1.00 87.75 112 ARG A CA 1
ATOM 884 C C . ARG A 1 112 ? -6.429 21.146 20.119 1.00 87.75 112 ARG A C 1
ATOM 886 O O . ARG A 1 112 ? -6.781 20.018 19.784 1.00 87.75 112 ARG A O 1
ATOM 893 N N . LEU A 1 113 ? -5.171 21.567 20.008 1.00 87.00 113 LEU A N 1
ATOM 894 C CA . LEU A 1 113 ? -4.072 20.674 19.666 1.00 87.00 113 LEU A CA 1
ATOM 895 C C . LEU A 1 113 ? -3.641 19.899 20.909 1.00 87.00 113 LEU A C 1
ATOM 897 O O . LEU A 1 113 ? -3.339 20.490 21.946 1.00 87.00 113 LEU A O 1
ATOM 901 N N . HIS A 1 114 ? -3.570 18.581 20.765 1.00 86.44 114 HIS A N 1
ATOM 902 C CA . HIS A 1 114 ? -3.101 17.663 21.796 1.00 86.44 114 HIS A CA 1
ATOM 903 C C . HIS A 1 114 ? -1.891 16.888 21.285 1.00 86.44 114 HIS A C 1
ATOM 905 O O . HIS A 1 114 ? -1.756 16.643 20.084 1.00 86.44 114 HIS A O 1
ATOM 911 N N . SER A 1 115 ? -1.012 16.487 22.200 1.00 85.12 115 SER A N 1
ATOM 912 C CA . SER A 1 115 ? 0.074 15.560 21.876 1.00 85.12 115 SER A CA 1
ATOM 913 C C . SER A 1 115 ? -0.486 14.194 21.489 1.00 85.12 115 SER A C 1
ATOM 915 O O . SER A 1 115 ? -1.492 13.747 22.041 1.00 85.12 115 SER A O 1
ATOM 917 N N . LEU A 1 116 ? 0.201 13.511 20.575 1.00 78.19 116 LEU A N 1
ATOM 918 C CA . LEU A 1 116 ? -0.196 12.185 20.119 1.00 78.19 116 LEU A CA 1
ATOM 919 C C . LEU A 1 116 ? -0.208 11.187 21.292 1.00 78.19 116 LEU A C 1
ATOM 921 O O . LEU A 1 116 ? 0.794 11.063 22.004 1.00 78.19 116 LEU A O 1
ATOM 925 N N . PRO A 1 117 ? -1.331 10.493 21.534 1.00 74.62 117 PRO A N 1
ATOM 926 C CA . PRO A 1 117 ? -1.460 9.616 22.687 1.00 74.62 117 PRO A CA 1
ATOM 927 C C . PRO A 1 117 ? -0.750 8.278 22.469 1.00 74.62 117 PRO A C 1
ATOM 929 O O . PRO A 1 11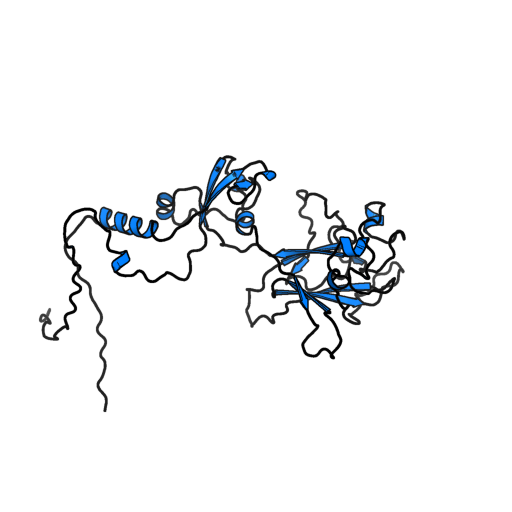7 ? -0.904 7.624 21.437 1.00 74.62 117 PRO A O 1
ATOM 932 N N . ALA A 1 118 ? -0.007 7.844 23.489 1.00 85.69 118 ALA A N 1
ATOM 933 C CA . ALA A 1 118 ? 0.730 6.586 23.477 1.00 85.69 118 ALA A CA 1
ATOM 934 C C . ALA A 1 118 ? -0.186 5.361 23.306 1.00 85.69 118 ALA A C 1
ATOM 936 O O . ALA A 1 118 ? -1.365 5.374 23.661 1.00 85.69 118 ALA A O 1
ATOM 937 N N . SER A 1 119 ? 0.384 4.262 22.811 1.00 92.69 119 SER A N 1
ATOM 938 C CA . SER A 1 119 ? -0.304 2.970 22.757 1.00 92.69 119 SER A CA 1
ATOM 939 C C . SER A 1 119 ? -0.725 2.493 24.151 1.00 92.69 119 SER A C 1
ATOM 941 O O . SER A 1 119 ? 0.117 2.332 25.032 1.00 92.69 119 SER A O 1
ATOM 943 N N . VAL A 1 120 ? -2.001 2.131 24.306 1.00 92.00 120 VAL A N 1
ATOM 944 C CA . VAL A 1 120 ? -2.537 1.447 25.501 1.00 92.00 120 VAL A CA 1
ATOM 945 C C . VAL A 1 120 ? -2.776 -0.053 25.275 1.00 92.00 120 VAL A C 1
ATOM 947 O O . VAL A 1 120 ? -3.299 -0.751 26.139 1.00 92.00 120 VAL A O 1
ATOM 950 N N . GLY A 1 121 ? -2.389 -0.574 24.110 1.00 91.81 121 GLY A N 1
ATOM 951 C CA . GLY A 1 121 ? -2.487 -1.989 23.761 1.00 91.81 121 GLY A CA 1
ATOM 952 C C . GLY A 1 121 ? -2.566 -2.199 22.253 1.00 91.81 121 GLY A C 1
ATOM 953 O O . GLY A 1 121 ? -2.709 -1.246 21.500 1.00 91.81 121 GLY A O 1
ATOM 954 N N . LYS A 1 122 ? -2.498 -3.454 21.810 1.00 93.19 122 LYS A N 1
ATOM 955 C CA . LYS A 1 122 ? -2.701 -3.832 20.403 1.00 93.19 122 LYS A CA 1
ATOM 956 C C . LYS A 1 122 ? -4.119 -4.362 20.214 1.00 93.19 122 LYS A C 1
ATOM 958 O O . LYS A 1 122 ? -4.633 -5.055 21.101 1.00 93.19 122 LYS A O 1
ATOM 963 N N . PHE A 1 123 ? -4.751 -4.039 19.094 1.00 94.25 123 PHE A N 1
ATOM 964 C CA . PHE A 1 123 ? -5.997 -4.690 18.709 1.00 94.25 123 PHE A CA 1
ATOM 965 C C . PHE A 1 123 ? -5.721 -6.130 18.261 1.00 94.25 123 PHE A C 1
ATOM 967 O O . PHE A 1 123 ? -4.761 -6.354 17.524 1.00 94.25 123 PHE A O 1
ATOM 974 N N . PRO A 1 124 ? -6.537 -7.108 18.692 1.00 93.69 124 PRO A N 1
ATOM 975 C CA . PRO A 1 124 ? -6.544 -8.401 18.033 1.00 93.69 124 PRO A CA 1
ATOM 976 C C . PRO A 1 124 ? -7.140 -8.246 16.630 1.00 93.69 124 PRO A C 1
ATOM 978 O O . PRO A 1 124 ? -8.067 -7.457 16.426 1.00 93.69 124 PRO A O 1
ATOM 981 N N . LEU A 1 125 ? -6.601 -8.995 15.679 1.00 94.38 125 LEU A N 1
ATOM 982 C CA . LEU A 1 125 ? -7.042 -9.041 14.294 1.00 94.38 125 LEU A CA 1
ATOM 983 C C . LEU A 1 125 ? -7.695 -10.395 14.029 1.00 94.38 125 LEU A C 1
ATOM 985 O O . LEU A 1 125 ? -7.235 -11.419 14.524 1.00 94.38 125 LEU A O 1
ATOM 989 N N . TYR A 1 126 ? -8.757 -10.403 13.235 1.00 92.75 126 TYR A N 1
ATOM 990 C CA . TYR A 1 126 ? -9.483 -11.615 12.881 1.00 92.75 126 TYR A CA 1
ATOM 991 C C . TYR A 1 126 ? -9.743 -11.636 11.384 1.00 92.75 126 TYR A C 1
ATOM 993 O O . TYR A 1 126 ? -10.181 -10.634 10.814 1.00 92.75 126 TYR A O 1
ATOM 1001 N N . ASN A 1 127 ? -9.498 -12.778 10.748 1.00 94.19 127 ASN A N 1
ATOM 1002 C CA . ASN A 1 127 ? -9.904 -12.986 9.369 1.00 94.19 127 ASN A CA 1
ATOM 1003 C C . ASN A 1 127 ? -11.427 -13.153 9.325 1.00 94.19 127 ASN A C 1
ATOM 1005 O O . ASN A 1 127 ? -11.990 -13.971 10.048 1.00 94.19 127 ASN A O 1
ATOM 1009 N N . THR A 1 128 ? -12.103 -12.372 8.488 1.00 94.38 128 THR A N 1
ATOM 1010 C CA . THR A 1 128 ? -13.561 -12.464 8.309 1.00 94.38 128 THR A CA 1
ATOM 1011 C C . THR A 1 128 ? -14.011 -13.848 7.839 1.00 94.38 128 THR A C 1
ATOM 1013 O O . THR A 1 128 ? -15.077 -14.302 8.256 1.00 94.38 128 THR A O 1
ATOM 1016 N N . ALA A 1 129 ? -13.192 -14.545 7.042 1.00 94.31 129 ALA A N 1
ATOM 1017 C CA . ALA A 1 129 ? -13.501 -15.876 6.519 1.00 94.31 129 ALA A CA 1
ATOM 1018 C C . ALA A 1 129 ? -13.752 -16.909 7.632 1.00 94.31 129 ALA A C 1
ATOM 1020 O O . ALA A 1 129 ? -14.648 -17.741 7.507 1.00 94.31 129 ALA A O 1
ATOM 1021 N N . ASP A 1 130 ? -13.045 -16.797 8.760 1.00 93.69 130 ASP A N 1
ATOM 1022 C CA . ASP A 1 130 ? -13.175 -17.719 9.898 1.00 93.69 130 ASP A CA 1
ATOM 1023 C C . ASP A 1 130 ? -14.478 -17.503 10.700 1.00 93.69 130 ASP A C 1
ATOM 1025 O O . ASP A 1 130 ? -14.805 -18.261 11.617 1.00 93.69 130 ASP A O 1
ATOM 1029 N N . TYR A 1 131 ? -15.220 -16.431 10.400 1.00 93.62 131 TYR A N 1
ATOM 1030 C CA . TYR A 1 131 ? -16.405 -15.991 11.140 1.00 93.62 131 TYR A CA 1
ATOM 1031 C C . TYR A 1 131 ? -17.611 -15.739 10.228 1.00 93.62 131 TYR A C 1
ATOM 1033 O O . TYR A 1 131 ? -18.584 -15.137 10.681 1.00 93.62 131 TYR A O 1
ATOM 1041 N N . VAL A 1 132 ? -17.571 -16.202 8.974 1.00 94.69 132 VAL A N 1
ATOM 1042 C CA . VAL A 1 132 ? -18.592 -15.916 7.951 1.00 94.69 132 VAL A CA 1
ATOM 1043 C C . VAL A 1 132 ? -20.022 -16.210 8.431 1.00 94.69 132 VAL A C 1
ATOM 1045 O O . VAL A 1 132 ? -20.903 -15.380 8.241 1.00 94.69 132 VAL A O 1
ATOM 1048 N N . ASP A 1 133 ? -20.226 -17.301 9.177 1.00 95.31 133 ASP A N 1
ATOM 1049 C CA . ASP A 1 133 ? -21.542 -17.726 9.689 1.00 95.31 133 ASP A CA 1
ATOM 1050 C C . ASP A 1 133 ? -22.085 -16.863 10.845 1.00 95.31 133 ASP A C 1
ATOM 1052 O O . ASP A 1 133 ? -23.230 -17.017 11.269 1.00 95.31 133 ASP A O 1
ATOM 1056 N N . ARG A 1 134 ? -21.251 -15.987 11.418 1.00 94.56 134 ARG A N 1
ATOM 1057 C CA . ARG A 1 134 ? -21.586 -15.136 12.576 1.00 94.56 134 ARG A CA 1
ATOM 1058 C C . ARG A 1 134 ? -21.537 -13.646 12.263 1.00 94.56 134 ARG A C 1
ATOM 1060 O O . ARG A 1 134 ? -21.944 -12.839 13.100 1.00 94.56 134 ARG A O 1
ATOM 1067 N N . LEU A 1 135 ? -20.995 -13.274 11.108 1.00 92.94 135 LEU A N 1
ATOM 1068 C CA . LEU A 1 135 ? -20.861 -11.886 10.694 1.00 92.94 135 LEU A CA 1
ATOM 1069 C C . LEU A 1 135 ? -22.101 -11.430 9.911 1.00 92.94 135 LEU A C 1
ATOM 1071 O O . LEU A 1 135 ? -22.709 -12.226 9.200 1.00 92.94 135 LEU A O 1
ATOM 1075 N N . PRO A 1 136 ? -22.466 -10.138 9.993 1.00 91.00 136 PRO A N 1
ATOM 1076 C CA . PRO A 1 136 ? -23.438 -9.546 9.081 1.00 91.00 136 PRO A CA 1
ATOM 1077 C C . PRO A 1 136 ? -23.066 -9.802 7.614 1.00 91.00 136 PRO A C 1
ATOM 1079 O O . PRO A 1 136 ? -21.893 -9.687 7.247 1.00 91.00 136 PRO A O 1
ATOM 1082 N N . GLU A 1 137 ? -24.063 -10.078 6.767 1.00 90.94 137 GLU A N 1
ATOM 1083 C CA . GLU A 1 137 ? -23.866 -10.438 5.351 1.00 90.94 137 GLU A CA 1
ATOM 1084 C C . GLU A 1 137 ? -22.992 -9.429 4.596 1.00 90.94 137 GLU A C 1
ATOM 1086 O O . GLU A 1 137 ? -22.112 -9.803 3.826 1.00 90.94 137 GLU A O 1
ATOM 1091 N N . ASN A 1 138 ? -23.178 -8.135 4.857 1.00 86.69 138 ASN A N 1
ATOM 1092 C CA . ASN A 1 138 ? -22.410 -7.074 4.213 1.00 86.69 138 ASN A CA 1
ATOM 1093 C C . ASN A 1 138 ? -20.928 -7.048 4.630 1.00 86.69 138 ASN A C 1
ATOM 1095 O O . ASN A 1 138 ? -20.101 -6.554 3.868 1.00 86.69 138 ASN A O 1
ATOM 1099 N N . ILE A 1 139 ? -20.582 -7.539 5.824 1.00 88.38 139 ILE A N 1
ATOM 1100 C CA . ILE A 1 139 ? -19.191 -7.673 6.283 1.00 88.38 139 ILE A CA 1
ATOM 1101 C C . ILE A 1 139 ? -18.591 -8.957 5.712 1.00 88.38 139 ILE A C 1
ATOM 1103 O O . ILE A 1 139 ? -17.498 -8.919 5.153 1.00 88.38 139 ILE A O 1
ATOM 1107 N N . ALA A 1 140 ? -19.329 -10.066 5.793 1.00 90.94 140 ALA A N 1
ATOM 1108 C CA . ALA A 1 140 ? -18.934 -11.348 5.218 1.00 90.94 140 ALA A CA 1
ATOM 1109 C C . ALA A 1 140 ? -18.634 -11.236 3.711 1.00 90.94 140 ALA A C 1
ATOM 1111 O O . ALA A 1 140 ? -17.596 -11.706 3.255 1.00 90.94 140 ALA A O 1
ATOM 1112 N N . ALA A 1 141 ? -19.491 -10.542 2.954 1.00 91.25 141 ALA A N 1
ATOM 1113 C CA . ALA A 1 141 ? -19.318 -10.334 1.516 1.00 91.25 141 ALA A CA 1
ATOM 1114 C C . ALA A 1 141 ? -18.130 -9.422 1.162 1.00 91.25 141 ALA A C 1
ATOM 1116 O O . ALA A 1 141 ? -17.526 -9.591 0.106 1.00 91.25 141 ALA A O 1
ATOM 1117 N N . LYS A 1 142 ? -17.790 -8.450 2.022 1.00 90.00 142 LYS A N 1
ATOM 1118 C CA . LYS A 1 142 ? -16.624 -7.569 1.822 1.00 90.00 142 LYS A CA 1
ATOM 1119 C C . LYS A 1 142 ? -15.299 -8.300 2.064 1.00 90.00 142 LYS A C 1
ATOM 1121 O O . LYS A 1 142 ? -14.307 -7.969 1.421 1.00 90.00 142 LYS A O 1
ATOM 1126 N N . GLY A 1 143 ? -15.283 -9.271 2.976 1.00 93.50 143 GLY A N 1
ATOM 1127 C CA . GLY A 1 143 ? -14.079 -10.008 3.346 1.00 93.50 143 GLY A CA 1
ATOM 1128 C C . GLY A 1 143 ? -13.038 -9.154 4.085 1.00 93.50 143 GLY A C 1
ATOM 1129 O O . GLY A 1 143 ? -13.333 -8.086 4.625 1.00 93.50 143 GLY A O 1
ATOM 1130 N N . GLY A 1 144 ? -11.793 -9.638 4.110 1.00 94.31 144 GLY A N 1
ATOM 1131 C CA . GLY A 1 144 ? -10.663 -8.968 4.755 1.00 94.31 144 GLY A CA 1
ATOM 1132 C C . GLY A 1 144 ? -10.529 -9.291 6.244 1.00 94.31 144 GLY A C 1
ATOM 1133 O O . GLY A 1 144 ? -10.834 -10.404 6.684 1.00 94.31 144 GLY A O 1
ATOM 1134 N N . ILE A 1 145 ? -10.052 -8.316 7.018 1.00 94.69 145 ILE A N 1
ATOM 1135 C CA . ILE A 1 145 ? -9.825 -8.446 8.460 1.00 94.69 145 ILE A CA 1
ATOM 1136 C C . ILE A 1 145 ? -10.744 -7.515 9.242 1.00 94.69 145 ILE A C 1
ATOM 1138 O O . ILE A 1 145 ? -11.033 -6.399 8.811 1.00 94.69 145 ILE A O 1
ATOM 1142 N N . PHE A 1 146 ? -11.163 -7.951 10.425 1.00 92.69 146 PHE A N 1
ATOM 1143 C CA . PHE A 1 146 ? -11.842 -7.091 11.384 1.00 92.69 146 PHE A CA 1
ATOM 1144 C C . PHE A 1 146 ? -11.086 -7.063 12.707 1.00 92.69 146 PHE A C 1
ATOM 1146 O O . PHE A 1 146 ? -10.382 -8.003 13.078 1.00 92.69 146 PHE A O 1
ATOM 1153 N N . LEU A 1 147 ? -11.245 -5.957 13.425 1.00 92.69 147 LEU A N 1
ATOM 1154 C CA . LEU A 1 147 ? -10.665 -5.749 14.741 1.00 92.69 147 LEU A CA 1
ATOM 1155 C C . LEU A 1 147 ? -11.731 -5.150 15.674 1.00 92.69 147 LEU A C 1
ATOM 1157 O O . LEU A 1 147 ? -12.452 -4.238 15.265 1.00 92.69 147 LEU A O 1
ATOM 1161 N N . PRO A 1 148 ? -11.904 -5.679 16.899 1.00 90.38 148 PRO A N 1
ATOM 1162 C CA . PRO A 1 148 ? -12.989 -5.282 17.783 1.00 90.38 148 PRO A CA 1
ATOM 1163 C C . PRO A 1 148 ? -12.668 -3.961 18.487 1.00 90.38 148 PRO A C 1
ATOM 1165 O O . PRO A 1 148 ? -11.757 -3.882 19.322 1.00 90.38 148 PRO A O 1
ATOM 1168 N N . MET A 1 149 ? -13.466 -2.945 18.171 1.00 90.88 149 MET A N 1
ATOM 1169 C CA . MET A 1 149 ? -13.395 -1.592 18.721 1.00 90.88 149 MET A CA 1
ATOM 1170 C C . MET A 1 149 ? -14.707 -1.205 19.385 1.00 90.88 149 MET A C 1
ATOM 1172 O O . MET A 1 149 ? -15.779 -1.416 18.818 1.00 90.88 149 MET A O 1
ATOM 1176 N N . TRP A 1 150 ? -14.625 -0.585 20.560 1.00 89.94 150 TRP A N 1
ATOM 1177 C CA . TRP A 1 150 ? -15.785 0.081 21.145 1.00 89.94 150 TRP A CA 1
ATOM 1178 C C . TRP A 1 150 ? -16.105 1.365 20.380 1.00 89.94 150 TRP A C 1
ATOM 1180 O O . TRP A 1 150 ? -15.230 2.016 19.806 1.00 89.94 150 TRP A O 1
ATOM 1190 N N . GLN A 1 151 ? -17.375 1.765 20.392 1.00 89.12 151 GLN A N 1
ATOM 1191 C CA . GLN A 1 151 ? -17.774 3.046 19.823 1.00 89.12 151 GLN A CA 1
ATOM 1192 C C . GLN A 1 151 ? -16.994 4.178 20.509 1.00 89.12 151 GLN A C 1
ATOM 1194 O O . GLN A 1 151 ? -16.965 4.253 21.737 1.00 89.12 151 GLN A O 1
ATOM 1199 N N . ARG A 1 152 ? -16.402 5.072 19.710 1.00 86.69 152 ARG A N 1
ATOM 1200 C CA . ARG A 1 152 ? -15.503 6.162 20.129 1.00 86.69 152 ARG A CA 1
ATOM 1201 C C . ARG A 1 152 ? -14.135 5.722 20.666 1.00 86.69 152 ARG A C 1
ATOM 1203 O O . ARG A 1 152 ? -13.430 6.559 21.224 1.00 86.69 152 ARG A O 1
ATOM 1210 N N . GLU A 1 153 ? -13.718 4.471 20.472 1.00 91.75 153 GLU A N 1
ATOM 1211 C CA . GLU A 1 153 ? -12.298 4.124 20.611 1.00 91.75 153 GLU A CA 1
ATOM 1212 C C . GLU A 1 153 ? -11.480 4.686 19.450 1.00 91.75 153 GLU A C 1
ATOM 1214 O O . GLU A 1 153 ? -11.971 4.800 18.324 1.00 91.75 153 GLU A O 1
ATOM 1219 N N . ALA A 1 154 ? -10.225 5.024 19.747 1.00 93.31 154 ALA A N 1
ATOM 1220 C CA . ALA A 1 154 ? -9.271 5.540 18.782 1.00 93.31 154 ALA A CA 1
ATOM 1221 C C . ALA A 1 154 ? -8.133 4.545 18.531 1.00 93.31 154 ALA A C 1
ATOM 1223 O O . ALA A 1 154 ? -7.786 3.734 19.401 1.00 93.31 154 ALA A O 1
ATOM 1224 N N . LEU A 1 155 ? -7.529 4.643 17.348 1.00 95.44 155 LEU A N 1
ATOM 1225 C CA . LEU A 1 155 ? -6.351 3.868 16.982 1.00 95.44 155 LEU A CA 1
ATOM 1226 C C . LEU A 1 155 ? -5.305 4.697 16.238 1.00 95.44 155 LEU A C 1
ATOM 1228 O O . LEU A 1 155 ? -5.619 5.727 15.644 1.00 95.44 155 LEU A O 1
ATOM 1232 N N . TRP A 1 156 ? -4.080 4.181 16.228 1.00 95.25 156 TRP A N 1
ATOM 1233 C CA . TRP A 1 156 ? -3.017 4.549 15.290 1.00 95.25 156 TRP A CA 1
ATOM 1234 C C . TRP A 1 156 ? -2.347 3.275 14.755 1.00 95.25 156 TRP A C 1
ATOM 1236 O O . TRP A 1 156 ? -2.552 2.187 15.306 1.00 95.25 156 TRP A O 1
ATOM 1246 N N . ILE A 1 157 ? -1.593 3.386 13.660 1.00 96.25 157 ILE A N 1
ATOM 1247 C CA . ILE A 1 157 ? -0.982 2.235 12.980 1.00 96.25 157 ILE A CA 1
ATOM 1248 C C . ILE A 1 157 ? 0.539 2.382 13.006 1.00 96.25 157 ILE A C 1
ATOM 1250 O O . ILE A 1 157 ? 1.067 3.370 12.499 1.00 96.25 157 ILE A O 1
ATOM 1254 N N . GLU A 1 158 ? 1.236 1.398 13.571 1.00 95.56 158 GLU A N 1
ATOM 1255 C CA . GLU A 1 158 ? 2.694 1.253 13.488 1.00 95.56 158 GLU A CA 1
ATOM 1256 C C . GLU A 1 158 ? 3.069 0.510 12.199 1.00 95.56 158 GLU A C 1
ATOM 1258 O O . GLU A 1 158 ? 2.404 -0.454 11.810 1.00 95.56 158 GLU A O 1
ATOM 1263 N N . LEU A 1 159 ? 4.156 0.951 11.570 1.00 94.69 159 LEU A N 1
ATOM 1264 C CA . LEU A 1 159 ? 4.837 0.305 10.456 1.00 94.69 159 LEU A CA 1
ATOM 1265 C C . LEU A 1 159 ? 6.197 -0.185 10.961 1.00 94.69 159 LEU A C 1
ATOM 1267 O O . LEU A 1 159 ? 7.110 0.612 11.187 1.00 94.69 159 LEU A O 1
ATOM 1271 N N . SER A 1 160 ? 6.327 -1.495 11.148 1.00 91.06 160 SER A N 1
ATOM 1272 C CA . SER A 1 160 ? 7.502 -2.112 11.766 1.00 91.06 160 SER A CA 1
ATOM 1273 C C . SER A 1 160 ? 8.207 -3.070 10.812 1.00 91.06 160 SER A C 1
ATOM 1275 O O . SER A 1 160 ? 7.590 -3.637 9.912 1.00 91.06 160 SER A O 1
ATOM 1277 N N . SER A 1 161 ? 9.508 -3.276 11.021 1.00 87.81 161 SER A N 1
ATOM 1278 C CA . SER A 1 161 ? 10.246 -4.360 10.365 1.00 87.81 161 SER A CA 1
ATOM 1279 C C . SER A 1 161 ? 10.278 -5.565 11.305 1.00 87.81 161 SER A C 1
ATOM 1281 O O . SER A 1 161 ? 10.878 -5.461 12.379 1.00 87.81 161 SER A O 1
ATOM 1283 N N . PRO A 1 162 ? 9.710 -6.727 10.927 1.00 79.19 162 PRO A N 1
ATOM 1284 C CA . PRO A 1 162 ? 9.811 -7.935 11.744 1.00 79.19 162 PRO A CA 1
ATOM 1285 C C . PRO A 1 162 ? 11.259 -8.449 11.802 1.00 79.19 162 PRO A C 1
ATOM 1287 O O . PRO A 1 162 ? 11.655 -9.131 12.749 1.00 79.19 162 PRO A O 1
ATOM 1290 N N . ARG A 1 163 ? 12.082 -8.094 10.808 1.00 72.81 163 ARG A N 1
ATOM 1291 C CA . ARG A 1 163 ? 13.513 -8.394 10.783 1.00 72.81 163 ARG A CA 1
ATOM 1292 C C . ARG A 1 163 ? 14.272 -7.268 11.471 1.00 72.81 163 ARG A C 1
ATOM 1294 O O . ARG A 1 163 ? 14.145 -6.105 11.090 1.00 72.81 163 ARG A O 1
ATOM 1301 N N . ARG A 1 164 ? 15.115 -7.606 12.450 1.00 59.91 164 ARG A N 1
ATOM 1302 C CA . ARG A 1 164 ? 16.157 -6.673 12.893 1.00 59.91 164 ARG A CA 1
ATOM 1303 C C . ARG A 1 164 ? 17.185 -6.599 11.769 1.00 59.91 164 ARG A C 1
ATOM 1305 O O . ARG A 1 164 ? 17.786 -7.639 11.493 1.00 59.91 164 ARG A O 1
ATOM 1312 N N . PRO A 1 165 ? 17.389 -5.444 11.115 1.00 55.75 165 PRO A N 1
ATOM 1313 C CA . PRO A 1 165 ? 18.435 -5.352 10.113 1.00 55.75 165 PRO A CA 1
ATOM 1314 C C . PRO A 1 165 ? 19.758 -5.702 10.794 1.00 55.75 165 PRO A C 1
ATOM 1316 O O . PRO A 1 165 ? 20.086 -5.164 11.859 1.00 55.75 165 PRO A O 1
ATOM 1319 N N . ALA A 1 166 ? 20.507 -6.639 10.211 1.00 54.66 166 ALA A N 1
ATOM 1320 C CA . ALA A 1 166 ? 21.911 -6.774 10.562 1.00 54.66 166 ALA A CA 1
ATOM 1321 C C . ALA A 1 166 ? 22.580 -5.411 10.312 1.00 54.66 166 ALA A C 1
ATOM 1323 O O . ALA A 1 166 ? 22.160 -4.659 9.432 1.00 54.66 166 ALA A O 1
ATOM 1324 N N . TYR A 1 167 ? 23.582 -5.054 11.115 1.00 45.78 167 TYR A N 1
ATOM 1325 C CA . TYR A 1 167 ? 24.286 -3.778 10.972 1.00 45.78 167 TYR A CA 1
ATOM 1326 C C . TYR A 1 167 ? 24.731 -3.609 9.500 1.00 45.78 167 TYR A C 1
ATOM 1328 O O . TYR A 1 167 ? 25.503 -4.432 9.012 1.00 45.78 167 TYR A O 1
ATOM 1336 N N . ASN A 1 168 ? 24.217 -2.583 8.801 1.00 49.50 168 ASN A N 1
ATOM 1337 C C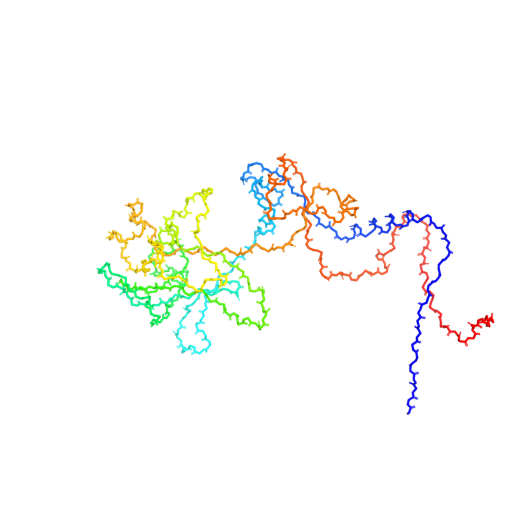A . ASN A 1 168 ? 24.393 -2.284 7.360 1.00 49.50 168 ASN A CA 1
ATOM 1338 C C . ASN A 1 168 ? 23.507 -3.033 6.340 1.00 49.50 168 ASN A C 1
ATOM 1340 O O . ASN A 1 168 ? 23.850 -3.074 5.156 1.00 49.50 168 ASN A O 1
ATOM 1344 N N . ASP A 1 169 ? 22.361 -3.583 6.741 1.00 57.78 169 ASP A N 1
ATOM 1345 C CA . ASP A 1 169 ? 21.427 -4.186 5.788 1.00 57.78 169 ASP A CA 1
ATOM 1346 C C . ASP A 1 169 ? 20.584 -3.131 5.039 1.00 57.78 169 ASP A C 1
ATOM 1348 O O . ASP A 1 169 ? 19.499 -2.738 5.466 1.00 57.78 169 ASP A O 1
ATOM 1352 N N . TYR A 1 170 ? 21.098 -2.667 3.897 1.00 55.47 170 TYR A N 1
ATOM 1353 C CA . TYR A 1 170 ? 20.375 -1.808 2.948 1.00 55.47 170 TYR A CA 1
ATOM 1354 C C . TYR A 1 170 ? 19.330 -2.572 2.108 1.00 55.47 170 TYR A C 1
ATOM 1356 O O . TYR A 1 170 ? 18.788 -2.003 1.161 1.00 55.47 170 TYR A O 1
ATOM 1364 N N . SER A 1 171 ? 19.063 -3.853 2.399 1.00 66.75 171 SER A N 1
ATOM 1365 C CA . SER A 1 171 ? 18.176 -4.697 1.588 1.00 66.75 171 SER A CA 1
ATOM 1366 C C . SER A 1 171 ? 16.716 -4.725 2.038 1.00 66.75 171 SER A C 1
ATOM 1368 O O . SER A 1 171 ? 15.919 -5.377 1.366 1.00 66.75 171 SER A O 1
ATOM 1370 N N . VAL A 1 172 ? 16.340 -4.020 3.118 1.00 70.44 172 VAL A N 1
ATOM 1371 C CA . VAL A 1 172 ? 14.933 -3.958 3.552 1.00 70.44 172 VAL A CA 1
ATOM 1372 C C . VAL A 1 172 ? 14.085 -3.407 2.399 1.00 70.44 172 VAL A C 1
ATOM 1374 O O . VAL A 1 172 ? 14.310 -2.267 1.979 1.00 70.44 172 VAL A O 1
ATOM 1377 N N . PRO A 1 173 ? 13.125 -4.185 1.868 1.00 84.44 173 PRO A N 1
ATOM 1378 C CA . PRO A 1 173 ? 12.281 -3.723 0.781 1.00 84.44 173 PRO A CA 1
ATOM 1379 C C . PRO A 1 173 ? 11.505 -2.470 1.177 1.00 84.44 173 PRO A C 1
ATOM 1381 O O . PRO A 1 173 ? 10.956 -2.365 2.276 1.00 84.44 173 PRO A O 1
ATOM 1384 N N . THR A 1 174 ? 11.459 -1.514 0.256 1.00 90.94 174 THR A N 1
ATOM 1385 C CA . THR A 1 174 ? 10.686 -0.286 0.424 1.00 90.94 174 THR A CA 1
ATOM 1386 C C . THR A 1 174 ? 9.247 -0.531 -0.003 1.00 90.94 174 THR A C 1
ATOM 1388 O O . THR A 1 174 ? 9.007 -1.149 -1.041 1.00 90.94 174 THR A O 1
ATOM 1391 N N . TYR A 1 175 ? 8.295 0.015 0.748 1.00 93.88 175 TYR A N 1
ATOM 1392 C CA . TYR A 1 175 ? 6.875 -0.034 0.403 1.00 93.88 175 TYR A CA 1
ATOM 1393 C C . TYR A 1 175 ? 6.284 1.372 0.381 1.00 93.88 175 TYR A C 1
ATOM 1395 O O . TYR A 1 175 ? 6.573 2.192 1.255 1.00 93.88 175 TYR A O 1
ATOM 1403 N N . ALA A 1 176 ? 5.430 1.631 -0.605 1.00 94.62 176 ALA A N 1
ATOM 1404 C CA . ALA A 1 176 ? 4.475 2.724 -0.571 1.00 94.62 176 ALA A CA 1
ATOM 1405 C C . ALA A 1 176 ? 3.155 2.193 -0.002 1.00 94.62 176 ALA A C 1
ATOM 1407 O O . ALA A 1 176 ? 2.603 1.220 -0.509 1.00 94.62 176 ALA A O 1
ATOM 1408 N N . ILE A 1 177 ? 2.659 2.816 1.063 1.00 96.44 177 ILE A N 1
ATOM 1409 C CA . ILE A 1 177 ? 1.462 2.363 1.776 1.00 96.44 177 ILE A CA 1
ATOM 1410 C C . ILE A 1 177 ? 0.421 3.468 1.709 1.00 96.44 177 ILE A C 1
ATOM 1412 O O . ILE A 1 177 ? 0.659 4.577 2.190 1.00 96.44 177 ILE A O 1
ATOM 1416 N N . ARG A 1 178 ? -0.744 3.183 1.133 1.00 95.75 178 ARG A N 1
ATOM 1417 C CA . ARG A 1 178 ? -1.878 4.109 1.149 1.00 95.75 178 ARG A CA 1
ATOM 1418 C C . ARG A 1 178 ? -2.905 3.632 2.151 1.00 95.75 178 ARG A C 1
ATOM 1420 O O . ARG A 1 178 ? -3.302 2.472 2.140 1.00 95.75 178 ARG A O 1
ATOM 1427 N N . VAL A 1 179 ? -3.336 4.548 3.005 1.00 96.44 179 VAL A N 1
ATOM 1428 C CA . VAL A 1 179 ? -4.368 4.297 4.008 1.00 96.44 179 VAL A CA 1
ATOM 1429 C C . VAL A 1 179 ? -5.586 5.122 3.639 1.00 96.44 179 VAL A C 1
ATOM 1431 O O . VAL A 1 179 ? -5.481 6.331 3.436 1.00 96.44 179 VAL A O 1
ATOM 1434 N N . TYR A 1 180 ? -6.734 4.468 3.564 1.00 95.69 180 TYR A N 1
ATOM 1435 C CA . TYR A 1 180 ? -8.018 5.075 3.261 1.00 95.69 180 TYR A CA 1
ATOM 1436 C C . TYR A 1 180 ? -8.994 4.837 4.411 1.00 95.69 180 TYR A C 1
ATOM 1438 O O . TYR A 1 180 ? -8.967 3.790 5.059 1.00 95.69 180 TYR A O 1
ATOM 1446 N N . VAL A 1 181 ? -9.868 5.812 4.642 1.00 93.25 181 VAL A N 1
ATOM 1447 C CA . VAL A 1 181 ? -10.978 5.742 5.595 1.00 93.25 181 VAL A CA 1
ATOM 1448 C C . VAL A 1 181 ? -12.263 5.956 4.812 1.00 93.25 181 VAL A C 1
ATOM 1450 O O . VAL A 1 181 ? -12.491 7.054 4.306 1.00 93.25 181 VAL A O 1
ATOM 1453 N N . GLY A 1 182 ? -13.078 4.908 4.669 1.00 90.69 182 GLY A N 1
ATOM 1454 C CA . GLY A 1 182 ? -14.264 4.954 3.805 1.00 90.69 182 GLY A CA 1
ATOM 1455 C C . GLY A 1 182 ? -13.921 5.381 2.374 1.00 90.69 182 GLY A C 1
ATOM 1456 O O . GLY A 1 182 ? -14.549 6.279 1.830 1.00 90.69 182 GLY A O 1
ATOM 1457 N N . GLN A 1 183 ? -12.869 4.792 1.796 1.00 92.50 183 GLN A N 1
ATOM 1458 C CA . GLN A 1 183 ? -12.339 5.109 0.461 1.00 92.50 183 GLN A CA 1
ATOM 1459 C C . GLN A 1 183 ? -11.807 6.541 0.266 1.00 92.50 183 GLN A C 1
ATOM 1461 O O . GLN A 1 183 ? -11.455 6.910 -0.852 1.00 92.50 183 GLN A O 1
ATOM 1466 N N . ILE A 1 184 ? -11.658 7.336 1.329 1.00 92.38 184 ILE A N 1
ATOM 1467 C CA . ILE A 1 184 ? -10.966 8.629 1.271 1.00 92.38 184 ILE A CA 1
ATOM 1468 C C . ILE A 1 184 ? -9.541 8.472 1.789 1.00 92.38 184 ILE A C 1
ATOM 1470 O O . ILE A 1 184 ? -9.327 7.994 2.902 1.00 92.38 184 ILE A O 1
ATOM 1474 N N . ASN A 1 185 ? -8.556 8.883 0.994 1.00 94.12 185 ASN A N 1
ATOM 1475 C CA . ASN A 1 185 ? -7.146 8.779 1.347 1.00 94.12 185 ASN A CA 1
ATOM 1476 C C . ASN A 1 185 ? -6.834 9.637 2.587 1.00 94.12 185 ASN A C 1
ATOM 1478 O O . ASN A 1 185 ? -7.096 10.840 2.601 1.00 94.12 185 ASN A O 1
ATOM 1482 N N . ALA A 1 186 ? -6.248 9.030 3.618 1.00 94.56 186 ALA A N 1
ATOM 1483 C CA . ALA A 1 186 ? -5.963 9.680 4.895 1.00 94.56 186 ALA A CA 1
ATOM 1484 C C . ALA A 1 186 ? -4.863 10.754 4.806 1.00 94.56 186 ALA A C 1
ATOM 1486 O O . ALA A 1 186 ? -4.754 11.581 5.707 1.00 94.56 186 ALA A O 1
ATOM 1487 N N . VAL A 1 187 ? -4.050 10.753 3.746 1.00 93.00 187 VAL A N 1
ATOM 1488 C CA . VAL A 1 187 ? -2.954 11.710 3.535 1.00 93.00 187 VAL A CA 1
ATOM 1489 C C . VAL A 1 187 ? -3.400 12.853 2.624 1.00 93.00 187 VAL A C 1
ATOM 1491 O O . VAL A 1 187 ? -3.260 14.018 2.986 1.00 93.00 187 VAL A O 1
ATOM 1494 N N . SER A 1 188 ? -3.957 12.532 1.454 1.00 91.50 188 SER A N 1
ATOM 1495 C CA . SER A 1 188 ? -4.306 13.518 0.424 1.00 91.50 188 SER A CA 1
ATOM 1496 C C . SER A 1 188 ? -5.755 14.007 0.485 1.00 91.50 188 SER A C 1
ATOM 1498 O O . SER A 1 188 ? -6.077 15.037 -0.106 1.00 91.50 188 SER A O 1
ATOM 1500 N N . GLY A 1 189 ? -6.648 13.279 1.162 1.00 90.38 189 GLY A N 1
ATOM 1501 C CA . GLY A 1 189 ? -8.081 13.580 1.216 1.00 90.38 189 GLY A CA 1
ATOM 1502 C C . GLY A 1 189 ? -8.844 13.315 -0.087 1.00 90.38 189 GLY A C 1
ATOM 1503 O O . GLY A 1 189 ? -10.007 13.711 -0.183 1.00 90.38 189 GLY A O 1
ATOM 1504 N N . LYS A 1 190 ? -8.205 12.680 -1.078 1.00 90.19 190 LYS A N 1
ATOM 1505 C CA . LYS A 1 190 ? -8.799 12.312 -2.372 1.00 90.19 190 LYS A CA 1
ATOM 1506 C C . LYS A 1 190 ? -9.515 10.964 -2.324 1.00 90.19 190 LYS A C 1
ATOM 1508 O O . LYS A 1 190 ? -9.215 10.132 -1.467 1.00 90.19 190 LYS A O 1
ATOM 1513 N N . SER A 1 191 ? -10.437 10.747 -3.260 1.00 90.56 191 SER A N 1
ATOM 1514 C CA . SER A 1 191 ? -11.127 9.460 -3.402 1.00 90.56 191 SER A CA 1
ATOM 1515 C C . SER A 1 191 ? -10.170 8.371 -3.897 1.00 90.56 191 SER A C 1
ATOM 1517 O O . SER A 1 191 ? -9.311 8.625 -4.737 1.00 90.56 191 SER A O 1
ATOM 1519 N N . MET A 1 192 ? -10.348 7.138 -3.419 1.00 89.75 192 MET A N 1
ATOM 1520 C CA . MET A 1 192 ? -9.616 5.950 -3.874 1.00 89.75 192 MET A CA 1
ATOM 1521 C C . MET A 1 192 ? -9.810 5.669 -5.370 1.00 89.75 192 MET A C 1
ATOM 1523 O O . MET A 1 192 ? -8.921 5.115 -6.008 1.00 89.75 192 MET A O 1
ATOM 1527 N N . THR A 1 193 ? -10.961 6.056 -5.924 1.00 85.19 193 THR A N 1
ATOM 1528 C CA . THR A 1 193 ? -11.317 5.872 -7.339 1.00 85.19 193 THR A CA 1
ATOM 1529 C C . THR A 1 193 ? -10.931 7.053 -8.227 1.00 85.19 193 THR A C 1
ATOM 1531 O O . THR A 1 193 ? -11.082 6.967 -9.443 1.00 85.19 193 THR A O 1
ATOM 1534 N N . GLU A 1 194 ? -10.450 8.160 -7.652 1.00 81.25 194 GLU A N 1
ATOM 1535 C CA . GLU A 1 194 ? -10.013 9.317 -8.431 1.00 81.25 194 GLU A CA 1
ATOM 1536 C C . GLU A 1 194 ? -8.750 8.955 -9.216 1.00 81.25 194 GLU A C 1
ATOM 1538 O O . GLU A 1 194 ? -7.746 8.521 -8.641 1.00 81.25 194 GLU A O 1
ATOM 1543 N N . GLU A 1 195 ? -8.786 9.140 -10.539 1.00 67.25 195 GLU A N 1
ATOM 1544 C CA . GLU A 1 195 ? -7.588 8.970 -11.350 1.00 67.25 195 GLU A CA 1
ATOM 1545 C C . GLU A 1 195 ? -6.498 9.927 -10.871 1.00 67.25 195 GLU A C 1
ATOM 1547 O O . GLU A 1 195 ? -6.733 11.098 -10.555 1.00 67.25 195 GLU A O 1
ATOM 1552 N N . ARG A 1 196 ? -5.268 9.416 -10.824 1.00 64.81 196 ARG A N 1
ATOM 1553 C CA . ARG A 1 196 ? -4.104 10.217 -10.469 1.00 64.81 196 ARG A CA 1
ATOM 1554 C C . ARG A 1 196 ? -3.914 11.306 -11.517 1.00 64.81 196 ARG A C 1
ATOM 1556 O O . ARG A 1 196 ? -3.317 11.075 -12.563 1.00 64.81 196 ARG A O 1
ATOM 1563 N N . GLY A 1 197 ? -4.399 12.507 -11.219 1.00 55.78 197 GLY A N 1
ATOM 1564 C CA . GLY A 1 197 ? -4.009 13.699 -11.959 1.00 55.78 197 GLY A CA 1
ATOM 1565 C C . GLY A 1 197 ? -2.491 13.896 -11.887 1.00 55.78 197 GLY A C 1
ATOM 1566 O O . GLY A 1 197 ? -1.834 13.389 -10.977 1.00 55.78 197 GLY A O 1
ATOM 1567 N N . ALA A 1 198 ? -1.933 14.698 -12.794 1.00 54.53 198 ALA A N 1
ATOM 1568 C CA . ALA A 1 198 ? -0.505 15.044 -12.862 1.00 54.53 198 ALA A CA 1
ATOM 1569 C C . ALA A 1 198 ? 0.034 15.831 -11.636 1.00 54.53 198 ALA A C 1
ATOM 1571 O O . ALA A 1 198 ? 1.075 16.483 -11.699 1.00 54.53 198 ALA A O 1
ATOM 1572 N N . THR A 1 199 ? -0.690 15.828 -10.516 1.00 58.81 199 THR A N 1
ATOM 1573 C CA . THR A 1 199 ? -0.341 16.544 -9.294 1.00 58.81 199 THR A CA 1
ATOM 1574 C C . THR A 1 199 ? 0.722 15.777 -8.517 1.00 58.81 199 THR A C 1
ATOM 1576 O O . THR A 1 199 ? 0.541 14.605 -8.206 1.00 58.81 199 THR A O 1
ATOM 1579 N N . TRP A 1 200 ? 1.780 16.468 -8.106 1.00 66.50 200 TRP A N 1
ATOM 1580 C CA . TRP A 1 200 ? 2.880 15.959 -7.277 1.00 66.50 200 TRP A CA 1
ATOM 1581 C C . TRP A 1 200 ? 2.519 15.791 -5.785 1.00 66.50 200 TRP A C 1
ATOM 1583 O O . TRP A 1 200 ? 3.403 15.614 -4.950 1.00 66.50 200 TRP A O 1
ATOM 1593 N N . ALA A 1 201 ? 1.235 15.872 -5.425 1.00 83.19 201 ALA A N 1
ATOM 1594 C CA . ALA A 1 201 ? 0.793 15.772 -4.039 1.00 83.19 201 ALA A CA 1
ATOM 1595 C C . ALA A 1 201 ? 0.963 14.337 -3.511 1.00 83.19 201 ALA A C 1
ATOM 1597 O O . ALA A 1 201 ? 0.485 13.381 -4.119 1.00 83.19 201 ALA A O 1
ATOM 1598 N N . GLN A 1 202 ? 1.630 14.197 -2.366 1.00 87.62 202 GLN A N 1
ATOM 1599 C CA . GLN A 1 202 ? 1.850 12.908 -1.713 1.00 87.62 202 GLN A CA 1
ATOM 1600 C C . GLN A 1 202 ? 0.532 12.329 -1.167 1.00 87.62 202 GLN A C 1
ATOM 1602 O O . GLN A 1 202 ? -0.221 13.017 -0.483 1.00 87.62 202 GLN A O 1
ATOM 1607 N N . ASP A 1 203 ? 0.275 11.049 -1.444 1.00 91.31 203 ASP A N 1
ATOM 1608 C CA . ASP A 1 203 ? -0.920 10.299 -1.023 1.00 91.31 203 ASP A CA 1
ATOM 1609 C C . ASP A 1 203 ? -0.580 8.947 -0.357 1.00 91.31 203 ASP A C 1
ATOM 1611 O O . ASP A 1 203 ? -1.450 8.092 -0.194 1.00 91.31 203 ASP A O 1
ATOM 1615 N N . TYR A 1 204 ? 0.685 8.730 0.011 1.00 93.75 204 TYR A N 1
ATOM 1616 C CA . TYR A 1 204 ? 1.191 7.473 0.568 1.00 93.75 204 TYR A CA 1
ATOM 1617 C C . TYR A 1 204 ? 2.264 7.708 1.635 1.00 93.75 204 TYR A C 1
ATOM 1619 O O . TYR A 1 204 ? 2.945 8.736 1.654 1.00 93.75 204 TYR A O 1
ATOM 1627 N N . LEU A 1 205 ? 2.428 6.714 2.499 1.00 94.75 205 LEU A N 1
ATOM 1628 C CA . LEU A 1 205 ? 3.499 6.573 3.479 1.00 94.75 205 LEU A CA 1
ATOM 1629 C C . LEU A 1 205 ? 4.639 5.773 2.843 1.00 94.75 205 LEU A C 1
ATOM 1631 O O . LEU A 1 205 ? 4.385 4.870 2.046 1.00 94.75 205 LEU A O 1
ATOM 1635 N N . ILE A 1 206 ? 5.884 6.065 3.213 1.00 93.81 206 ILE A N 1
ATOM 1636 C CA . ILE A 1 206 ? 7.055 5.309 2.750 1.00 93.81 206 ILE A CA 1
ATOM 1637 C C . ILE A 1 206 ? 7.582 4.485 3.915 1.00 93.81 206 ILE A C 1
ATOM 1639 O O . ILE A 1 206 ? 8.056 5.058 4.886 1.00 93.81 206 ILE A O 1
ATOM 1643 N N . PHE A 1 207 ? 7.579 3.160 3.814 1.00 92.88 207 PHE A N 1
ATOM 1644 C CA . PHE A 1 207 ? 8.290 2.291 4.754 1.00 92.88 207 PHE A CA 1
ATOM 1645 C C . PHE A 1 207 ? 9.646 1.878 4.162 1.00 92.88 207 PHE A C 1
ATOM 1647 O O . PHE A 1 207 ? 9.683 1.559 2.972 1.00 92.88 207 PHE A O 1
ATOM 1654 N N . PRO A 1 208 ? 10.752 1.869 4.937 1.00 90.25 208 PRO A N 1
ATOM 1655 C CA . PRO A 1 208 ? 10.866 2.143 6.381 1.00 90.25 208 PRO A CA 1
ATOM 1656 C C . PRO A 1 208 ? 11.020 3.630 6.769 1.00 90.25 208 PRO A C 1
ATOM 1658 O O . PRO A 1 208 ? 11.290 3.935 7.926 1.00 90.25 208 PRO A O 1
ATOM 1661 N N . GLY A 1 209 ? 10.875 4.570 5.826 1.00 87.25 209 GLY A N 1
ATOM 1662 C CA . GLY A 1 209 ? 11.096 6.008 6.065 1.00 87.25 209 GLY A CA 1
ATOM 1663 C C . GLY A 1 209 ? 10.118 6.680 7.042 1.00 87.25 209 GLY A C 1
ATOM 1664 O O . GLY A 1 209 ? 10.444 7.711 7.624 1.00 87.25 209 GLY A O 1
ATOM 1665 N N . GLN A 1 210 ? 8.939 6.097 7.241 1.00 90.62 210 GLN A N 1
ATOM 1666 C CA . GLN A 1 210 ? 7.899 6.539 8.155 1.00 90.62 210 GLN A CA 1
ATOM 1667 C C . GLN A 1 210 ? 7.406 5.335 8.957 1.00 90.62 210 GLN A C 1
ATOM 1669 O O . GLN A 1 210 ? 6.945 4.349 8.388 1.00 90.62 210 GLN A O 1
ATOM 1674 N N . ALA A 1 211 ? 7.513 5.423 10.282 1.00 91.06 211 ALA A N 1
ATOM 1675 C CA . ALA A 1 211 ? 7.275 4.296 11.181 1.00 91.06 211 ALA A CA 1
ATOM 1676 C C . ALA A 1 211 ? 5.831 4.205 11.704 1.00 91.06 211 ALA A C 1
ATOM 1678 O O . ALA A 1 211 ? 5.496 3.232 12.370 1.00 91.06 211 ALA A O 1
ATOM 1679 N N . TRP A 1 212 ? 4.969 5.193 11.440 1.00 93.81 212 TRP A N 1
ATOM 1680 C CA . TRP A 1 212 ? 3.566 5.152 11.862 1.00 93.81 212 TRP A CA 1
ATOM 1681 C C . TRP A 1 212 ? 2.672 6.154 11.114 1.00 93.81 212 TRP A C 1
ATOM 1683 O O . TRP A 1 212 ? 3.147 7.071 10.435 1.00 93.81 212 TRP A O 1
ATOM 1693 N N . ILE A 1 213 ? 1.358 5.980 11.274 1.00 93.94 213 ILE A N 1
ATOM 1694 C CA . ILE A 1 213 ? 0.316 6.948 10.917 1.00 93.94 213 ILE A CA 1
ATOM 1695 C C . ILE A 1 213 ? -0.681 7.095 12.074 1.00 93.94 213 ILE A C 1
ATOM 1697 O O . ILE A 1 213 ? -1.307 6.130 12.517 1.00 93.94 213 ILE A O 1
ATOM 1701 N N . ASP A 1 214 ? -0.833 8.331 12.549 1.00 91.00 214 ASP A N 1
ATOM 1702 C CA . ASP A 1 214 ? -1.647 8.666 13.724 1.00 91.00 214 ASP A CA 1
ATOM 1703 C C . ASP A 1 214 ? -3.119 8.966 13.405 1.00 91.00 214 ASP A C 1
ATOM 1705 O O . ASP A 1 214 ? -3.974 8.958 14.293 1.00 91.00 214 ASP A O 1
ATOM 1709 N N . GLY A 1 215 ? -3.431 9.277 12.146 1.00 92.38 215 GLY A N 1
ATOM 1710 C CA . GLY A 1 215 ? -4.763 9.718 11.758 1.00 92.38 215 GLY A CA 1
ATOM 1711 C C . GLY A 1 215 ? -4.849 10.292 10.348 1.00 92.38 215 GLY A C 1
ATOM 1712 O O . GLY A 1 215 ? -3.945 10.140 9.528 1.00 92.38 215 GLY A O 1
ATOM 1713 N N . ILE A 1 216 ? -5.962 10.972 10.088 1.00 92.62 216 ILE A N 1
ATOM 1714 C CA . ILE A 1 216 ? -6.283 11.666 8.840 1.00 92.62 216 ILE A CA 1
ATOM 1715 C C . ILE A 1 216 ? -5.649 13.058 8.861 1.00 92.62 216 ILE A C 1
ATOM 1717 O O . ILE A 1 216 ? -5.926 13.847 9.765 1.00 92.62 216 ILE A O 1
ATOM 1721 N N . CYS A 1 217 ? -4.842 13.384 7.856 1.00 91.69 217 CYS A N 1
ATOM 1722 C CA . CYS A 1 217 ? -4.270 14.711 7.663 1.00 91.69 217 CYS A CA 1
ATOM 1723 C C . CYS A 1 217 ? -5.376 15.734 7.366 1.00 91.69 217 CYS A C 1
ATOM 1725 O O . CYS A 1 217 ? -6.166 15.564 6.437 1.00 91.69 217 CYS A O 1
ATOM 1727 N N . VAL A 1 218 ? -5.436 16.805 8.160 1.00 89.50 218 VAL A N 1
ATOM 1728 C CA . VAL A 1 218 ? -6.405 17.903 7.973 1.00 89.50 218 VAL A CA 1
ATOM 1729 C C . VAL A 1 218 ? -5.727 19.238 7.678 1.00 89.50 218 VAL A C 1
ATOM 1731 O O . VAL A 1 218 ? -6.337 20.113 7.072 1.00 89.50 218 VAL A O 1
ATOM 1734 N N . ALA A 1 219 ? -4.464 19.379 8.080 1.00 87.12 219 ALA A N 1
ATOM 1735 C CA . ALA A 1 219 ? -3.567 20.471 7.725 1.00 87.12 219 ALA A CA 1
ATOM 1736 C C . ALA A 1 219 ? -2.110 20.004 7.929 1.00 87.12 219 ALA A C 1
ATOM 1738 O O . ALA A 1 219 ? -1.889 19.001 8.613 1.00 87.12 219 ALA A O 1
ATOM 1739 N N . PRO A 1 220 ? -1.096 20.707 7.389 1.00 86.50 220 PRO A N 1
ATOM 1740 C CA . PRO A 1 220 ? 0.302 20.375 7.652 1.00 86.50 220 PRO A CA 1
ATOM 1741 C C . PRO A 1 220 ? 0.593 20.276 9.158 1.00 86.50 220 PRO A C 1
ATOM 1743 O O . PRO A 1 220 ? 0.393 21.235 9.899 1.00 86.50 220 PRO A O 1
ATOM 1746 N N . GLY A 1 221 ? 1.042 19.102 9.608 1.00 85.50 221 GLY A N 1
ATOM 1747 C CA . GLY A 1 221 ? 1.334 18.829 11.020 1.00 85.50 221 GLY A CA 1
ATOM 1748 C C . GLY A 1 221 ? 0.109 18.622 11.919 1.00 85.50 221 GLY A C 1
ATOM 1749 O O . GLY A 1 221 ? 0.278 18.476 13.126 1.00 85.50 221 GLY A O 1
ATOM 1750 N N . VAL A 1 222 ? -1.109 18.589 11.366 1.00 89.25 222 VAL A N 1
ATOM 1751 C CA . VAL A 1 222 ? -2.352 18.400 12.125 1.00 89.25 222 VAL A CA 1
ATOM 1752 C C . VAL A 1 222 ? -3.124 17.208 11.577 1.00 89.25 222 VAL A C 1
ATOM 1754 O O . VAL A 1 222 ? -3.484 17.158 10.397 1.00 89.25 222 VAL A O 1
ATOM 1757 N N . VAL A 1 223 ? -3.428 16.266 12.465 1.00 90.94 223 VAL A N 1
ATOM 1758 C CA . VAL A 1 223 ? -4.185 15.054 12.151 1.00 90.94 223 VAL A CA 1
ATOM 1759 C C . VAL A 1 223 ? -5.425 14.935 13.030 1.00 90.94 223 VAL A C 1
ATOM 1761 O O . VAL A 1 223 ? -5.435 15.378 14.178 1.00 90.94 223 VAL A O 1
ATOM 1764 N N . ARG A 1 224 ? -6.472 14.299 12.504 1.00 90.75 224 ARG A N 1
ATOM 1765 C CA . ARG A 1 224 ? -7.603 13.788 13.286 1.00 90.75 224 ARG A CA 1
ATOM 1766 C C . ARG A 1 224 ? -7.456 12.285 13.452 1.00 90.75 224 ARG A C 1
ATOM 1768 O O . ARG A 1 224 ? -7.234 11.588 12.468 1.00 90.75 224 ARG A O 1
ATOM 1775 N N . GLN A 1 225 ? -7.587 11.790 14.679 1.00 91.88 225 GLN A N 1
ATOM 1776 C CA . GLN A 1 225 ? -7.412 10.368 14.978 1.00 91.88 225 GLN A CA 1
ATOM 1777 C C . GLN A 1 225 ? -8.387 9.487 14.193 1.00 91.88 225 GLN A C 1
ATOM 1779 O O . GLN A 1 225 ? -9.520 9.883 13.910 1.00 91.88 225 GLN A O 1
ATOM 1784 N N . PHE A 1 226 ? -7.976 8.251 13.922 1.00 93.69 226 PHE A N 1
ATOM 1785 C CA . PHE A 1 226 ? -8.911 7.218 13.498 1.00 93.69 226 PHE A CA 1
ATOM 1786 C C . PHE A 1 226 ? -9.796 6.839 14.686 1.00 93.69 226 PHE A C 1
ATOM 1788 O O . PHE A 1 226 ? -9.308 6.280 15.665 1.00 93.69 226 PHE A O 1
ATOM 1795 N N . VAL A 1 227 ? -11.088 7.160 14.609 1.00 91.44 227 VAL A N 1
ATOM 1796 C CA . VAL A 1 227 ? -12.063 6.908 15.678 1.00 91.44 227 VAL A CA 1
ATOM 1797 C C . VAL A 1 227 ? -13.188 6.020 15.157 1.00 91.44 227 VAL A C 1
ATOM 1799 O O . VAL A 1 227 ? -13.732 6.267 14.081 1.00 91.44 227 VAL A O 1
ATOM 1802 N N . ALA A 1 228 ? -13.577 5.013 15.942 1.00 89.81 228 ALA A N 1
ATOM 1803 C CA . ALA A 1 228 ? -14.765 4.211 15.663 1.00 89.81 228 ALA A CA 1
ATOM 1804 C C . ALA A 1 228 ? -16.026 5.071 15.804 1.00 89.81 228 ALA A C 1
ATOM 1806 O O . ALA A 1 228 ? -16.437 5.403 16.920 1.00 89.81 228 ALA A O 1
ATOM 1807 N N . MET A 1 229 ? -16.670 5.389 14.686 1.00 86.81 229 MET A N 1
ATOM 1808 C CA . MET A 1 229 ? -17.942 6.108 14.665 1.00 86.81 229 MET A CA 1
ATOM 1809 C C . MET A 1 229 ? -19.015 5.271 13.961 1.00 86.81 229 MET A C 1
ATOM 1811 O O . MET A 1 229 ? -18.701 4.606 12.972 1.00 86.81 229 MET A O 1
ATOM 1815 N N . PRO A 1 230 ? -20.272 5.277 14.446 1.00 82.38 230 PRO A N 1
ATOM 1816 C CA . PRO A 1 230 ? -21.369 4.628 13.740 1.00 82.38 230 PRO A CA 1
ATOM 1817 C C . PRO A 1 230 ? -21.565 5.261 12.362 1.00 82.38 230 PRO A C 1
ATOM 1819 O O . PRO A 1 230 ? -21.553 6.489 12.242 1.00 82.38 230 PRO A O 1
ATOM 1822 N N . LEU A 1 231 ? -21.796 4.429 11.348 1.00 82.12 231 LEU A N 1
ATOM 1823 C CA . LEU A 1 231 ? -22.258 4.908 10.046 1.00 82.12 231 LEU A CA 1
ATOM 1824 C C . LEU A 1 231 ? -23.650 5.548 10.191 1.00 82.12 231 LEU A C 1
ATOM 1826 O O . LEU A 1 231 ? -24.444 5.156 11.046 1.00 82.12 231 LEU A O 1
ATOM 1830 N N . GLY A 1 232 ? -23.932 6.543 9.362 1.00 77.56 232 GLY A N 1
ATOM 1831 C CA . GLY A 1 232 ? -25.106 7.409 9.399 1.00 77.56 232 GLY A CA 1
ATOM 1832 C C . GLY A 1 232 ? -25.033 8.562 10.408 1.00 77.56 232 GLY A C 1
ATOM 1833 O O . GLY A 1 232 ? -26.006 9.298 10.545 1.00 77.56 232 GLY A O 1
ATOM 1834 N N . SER A 1 233 ? -23.922 8.737 11.134 1.00 77.00 233 SER A N 1
ATOM 1835 C CA . SER A 1 233 ? -23.822 9.758 12.194 1.00 77.00 233 SER A CA 1
ATOM 1836 C C . SER A 1 233 ? -23.316 11.126 11.717 1.00 77.00 233 SER A C 1
ATOM 1838 O O . SER A 1 233 ? -23.325 12.075 12.499 1.00 77.00 233 SER A O 1
ATOM 1840 N N . GLY A 1 234 ? -22.866 11.237 10.460 1.00 78.00 234 GLY A N 1
ATOM 1841 C CA . GLY A 1 234 ? -22.310 12.468 9.881 1.00 78.00 234 GLY A CA 1
ATOM 1842 C C . GLY A 1 234 ? -20.867 12.766 10.306 1.00 78.00 234 GLY A C 1
ATOM 1843 O O . GLY A 1 234 ? -20.303 13.800 9.944 1.00 78.00 234 GLY A O 1
ATOM 1844 N N . TYR A 1 235 ? -20.251 11.872 11.083 1.00 77.56 235 TYR A N 1
ATOM 1845 C CA . TYR A 1 235 ? -18.876 12.024 11.564 1.00 77.56 235 TYR A CA 1
ATOM 1846 C C . TYR A 1 235 ? -17.834 11.369 10.658 1.00 77.56 235 TYR A C 1
ATOM 1848 O O . TYR A 1 235 ? -16.639 11.567 10.879 1.00 77.56 235 TYR A O 1
ATOM 1856 N N . THR A 1 236 ? -18.243 10.564 9.676 1.00 81.06 236 THR A N 1
ATOM 1857 C CA . THR A 1 236 ? -17.274 9.854 8.839 1.00 81.06 236 THR A CA 1
ATOM 1858 C C . THR A 1 236 ? -16.605 10.809 7.850 1.00 81.06 236 THR A C 1
ATOM 1860 O O . THR A 1 236 ? -17.212 11.765 7.366 1.00 81.06 236 THR A O 1
ATOM 1863 N N . VAL A 1 237 ? -15.340 10.535 7.520 1.00 79.38 237 VAL A N 1
ATOM 1864 C CA . VAL A 1 237 ? -14.618 11.289 6.480 1.00 79.38 237 VAL A CA 1
ATOM 1865 C C . VAL A 1 237 ? -15.328 11.155 5.132 1.00 79.38 237 VAL A C 1
ATOM 1867 O O . VAL A 1 237 ? -15.467 12.140 4.411 1.00 79.38 237 VAL A O 1
ATOM 1870 N N . GLU A 1 238 ? -15.808 9.949 4.828 1.00 83.88 238 GLU A N 1
ATOM 1871 C CA . GLU A 1 238 ? -16.608 9.638 3.643 1.00 83.88 238 GLU A CA 1
ATOM 1872 C C . GLU A 1 238 ? -17.841 10.546 3.558 1.00 83.88 238 GLU A C 1
ATOM 1874 O O . GLU A 1 238 ? -17.991 11.263 2.572 1.00 83.88 238 GLU A O 1
ATOM 1879 N N . GLY A 1 239 ? -18.647 10.621 4.621 1.00 77.94 239 GLY A N 1
ATOM 1880 C CA . GLY A 1 239 ? -19.842 11.464 4.684 1.00 77.94 239 GLY A CA 1
ATOM 1881 C C . GLY A 1 239 ? -19.534 12.949 4.548 1.00 77.94 239 GLY A C 1
ATOM 1882 O O . GLY A 1 239 ? -20.196 13.653 3.790 1.00 77.94 239 GLY A O 1
ATOM 1883 N N . GLN A 1 240 ? -18.480 13.432 5.209 1.00 80.75 240 GLN A N 1
ATOM 1884 C CA . GLN A 1 240 ? -18.071 14.838 5.127 1.00 80.75 240 GLN A CA 1
ATOM 1885 C C . GLN A 1 240 ? -17.554 15.240 3.739 1.00 80.75 240 GLN A C 1
ATOM 1887 O O . GLN A 1 240 ? -17.644 16.412 3.371 1.00 80.75 240 GLN A O 1
ATOM 1892 N N . LYS A 1 241 ? -16.985 14.298 2.978 1.00 81.25 241 LYS A N 1
ATOM 1893 C CA . LYS A 1 241 ? -16.416 14.560 1.647 1.00 81.25 241 LYS A CA 1
ATOM 1894 C C . LYS A 1 241 ? -17.383 14.280 0.504 1.00 81.25 241 LYS A C 1
ATOM 1896 O O . LYS A 1 241 ? -17.364 15.011 -0.479 1.00 81.25 241 LYS A O 1
ATOM 1901 N N . THR A 1 242 ? -18.190 13.233 0.621 1.00 79.50 242 THR A N 1
ATOM 1902 C CA . THR A 1 242 ? -19.041 12.719 -0.464 1.00 79.50 242 THR A CA 1
ATOM 1903 C C . THR A 1 242 ? -20.526 12.997 -0.242 1.00 79.50 242 THR A C 1
ATOM 1905 O O . THR A 1 242 ? -21.297 12.958 -1.195 1.00 79.50 242 THR A O 1
ATOM 1908 N N . GLY A 1 243 ? -20.938 13.297 0.994 1.00 80.69 243 GLY A N 1
ATOM 1909 C CA . GLY A 1 243 ? -22.347 13.390 1.383 1.00 80.69 243 GLY A CA 1
ATOM 1910 C C . GLY A 1 243 ? -23.011 12.035 1.657 1.00 80.69 243 GLY A C 1
ATOM 1911 O O . GLY A 1 243 ? -24.188 12.006 2.008 1.00 80.69 243 GLY A O 1
ATOM 1912 N N . GLU A 1 244 ? -22.282 10.922 1.530 1.00 81.75 244 GLU A N 1
ATOM 1913 C CA . GLU A 1 244 ? -22.782 9.559 1.726 1.00 81.75 244 GLU A CA 1
ATOM 1914 C C . GLU A 1 244 ? -21.872 8.761 2.680 1.00 81.75 244 GLU A C 1
ATOM 1916 O O . GLU A 1 244 ? -20.684 9.038 2.797 1.00 81.75 244 GLU A O 1
ATOM 1921 N N . GLU A 1 245 ? -22.414 7.753 3.373 1.00 82.31 245 GLU A N 1
ATOM 1922 C CA . GLU A 1 245 ? -21.649 6.876 4.282 1.00 82.31 245 GLU A CA 1
ATOM 1923 C C . GLU A 1 245 ? -21.897 5.398 3.927 1.00 82.31 245 GLU A C 1
ATOM 1925 O O . GLU A 1 245 ? -22.626 4.685 4.619 1.00 82.31 245 GLU A O 1
ATOM 1930 N N . LYS A 1 246 ? -21.350 4.943 2.792 1.00 81.44 246 LYS A N 1
ATOM 1931 C CA . LYS A 1 246 ? -21.611 3.618 2.198 1.00 81.44 246 LYS A CA 1
ATOM 1932 C C . LYS A 1 246 ? -20.540 2.589 2.545 1.00 81.44 246 LYS A C 1
ATOM 1934 O O . LYS A 1 246 ? -20.842 1.408 2.759 1.00 81.44 246 LYS A O 1
ATOM 1939 N N . HIS A 1 247 ? -19.278 3.001 2.559 1.00 83.00 247 HIS A N 1
ATOM 1940 C CA . HIS A 1 247 ? -18.152 2.079 2.615 1.00 83.00 247 HIS A CA 1
ATOM 1941 C C . HIS A 1 247 ? -17.698 1.829 4.049 1.00 83.00 247 HIS A C 1
ATOM 1943 O O . HIS A 1 247 ? -17.650 0.661 4.465 1.00 83.00 247 HIS A O 1
ATOM 1949 N N . GLY A 1 248 ? -17.411 2.903 4.792 1.00 85.56 248 GLY A N 1
ATOM 1950 C CA . GLY A 1 248 ? -16.821 2.841 6.127 1.00 85.56 248 GLY A CA 1
ATOM 1951 C C . GLY A 1 248 ? -15.481 2.093 6.177 1.00 85.56 248 GLY A C 1
ATOM 1952 O O . GLY A 1 248 ? -14.907 1.715 5.156 1.00 85.56 248 GLY A O 1
ATOM 1953 N N . GLY A 1 249 ? -14.989 1.849 7.394 1.00 90.06 249 GLY A N 1
ATOM 1954 C CA . GLY A 1 249 ? -13.801 1.024 7.638 1.00 90.06 249 GLY A CA 1
ATOM 1955 C C . GLY A 1 249 ? -12.480 1.616 7.131 1.00 90.06 249 GLY A C 1
ATOM 1956 O O . GLY A 1 249 ? -12.428 2.730 6.607 1.00 90.06 249 GLY A O 1
ATOM 1957 N N . LEU A 1 250 ? -11.407 0.845 7.321 1.00 93.88 250 LEU A N 1
ATOM 1958 C CA . LEU A 1 250 ? -10.067 1.142 6.819 1.00 93.88 250 LEU A CA 1
ATOM 1959 C C . LEU A 1 250 ? -9.788 0.297 5.575 1.00 93.88 250 LEU A C 1
ATOM 1961 O O . LEU A 1 250 ? -10.047 -0.906 5.581 1.00 93.88 250 LEU A O 1
ATOM 1965 N N . GLN A 1 251 ? -9.229 0.907 4.535 1.00 94.94 251 GLN A N 1
ATOM 1966 C CA . GLN A 1 251 ? -8.655 0.190 3.396 1.00 94.94 251 GLN A CA 1
ATOM 1967 C C . GLN A 1 251 ? -7.169 0.524 3.322 1.00 94.94 251 GLN A C 1
ATOM 1969 O O . GLN A 1 251 ? -6.787 1.687 3.446 1.00 94.94 251 GLN A O 1
ATOM 1974 N N . ILE A 1 252 ? -6.326 -0.491 3.156 1.00 95.69 252 ILE A N 1
ATOM 1975 C CA . ILE A 1 252 ? -4.875 -0.318 3.106 1.00 95.69 252 ILE A CA 1
ATOM 1976 C C . ILE A 1 252 ? -4.372 -0.949 1.816 1.00 95.69 252 ILE A C 1
ATOM 1978 O O . ILE A 1 252 ? -4.581 -2.135 1.578 1.00 95.69 252 ILE A O 1
ATOM 1982 N N . GLU A 1 253 ? -3.711 -0.146 0.995 1.00 95.31 253 GLU A N 1
ATOM 1983 C CA . GLU A 1 253 ? -3.015 -0.594 -0.205 1.00 95.31 253 GLU A CA 1
ATOM 1984 C C . GLU A 1 253 ? -1.515 -0.608 0.091 1.00 95.31 253 GLU A C 1
ATOM 1986 O O . GLU A 1 253 ? -0.961 0.395 0.548 1.00 95.31 253 GLU A O 1
ATOM 1991 N N . VAL A 1 254 ? -0.857 -1.741 -0.153 1.00 95.31 254 VAL A N 1
ATOM 1992 C CA . VAL A 1 254 ? 0.586 -1.901 0.052 1.00 95.31 254 VAL A CA 1
ATOM 1993 C C . VAL A 1 254 ? 1.237 -2.184 -1.291 1.00 95.31 254 VAL A C 1
ATOM 1995 O O . VAL A 1 254 ? 0.943 -3.188 -1.932 1.00 95.31 254 VAL A O 1
ATOM 1998 N N . ILE A 1 255 ? 2.111 -1.278 -1.717 1.00 93.12 255 ILE A N 1
ATOM 1999 C CA . ILE A 1 255 ? 2.745 -1.292 -3.032 1.00 93.12 255 ILE A CA 1
ATOM 2000 C C . ILE A 1 255 ? 4.249 -1.471 -2.814 1.00 93.12 255 ILE A C 1
ATOM 2002 O O . ILE A 1 255 ? 4.909 -0.539 -2.340 1.00 93.12 255 ILE A O 1
ATOM 2006 N N . PRO A 1 256 ? 4.820 -2.643 -3.123 1.00 92.31 256 PRO A N 1
ATOM 2007 C CA . PRO A 1 256 ? 6.256 -2.832 -3.021 1.00 92.31 256 PRO A CA 1
ATOM 2008 C C . PRO A 1 256 ? 6.978 -1.966 -4.055 1.00 92.31 256 PRO A C 1
ATOM 2010 O O . PRO A 1 256 ? 6.487 -1.729 -5.160 1.00 92.31 256 PRO A O 1
ATOM 2013 N N . ALA A 1 257 ? 8.173 -1.499 -3.709 1.00 89.81 257 ALA A N 1
ATOM 2014 C CA . ALA A 1 257 ? 9.039 -0.842 -4.670 1.00 89.81 257 ALA A CA 1
ATOM 2015 C C . ALA A 1 257 ? 9.401 -1.807 -5.805 1.00 89.81 257 ALA A C 1
ATOM 2017 O O . ALA A 1 257 ? 9.675 -2.990 -5.580 1.00 89.81 257 ALA A O 1
ATOM 2018 N N . TYR A 1 258 ? 9.455 -1.272 -7.023 1.00 89.19 258 TYR A N 1
ATOM 2019 C CA . TYR A 1 258 ? 9.891 -2.036 -8.182 1.00 89.19 258 TYR A CA 1
ATOM 2020 C C . TYR A 1 258 ? 11.299 -2.594 -7.978 1.00 89.19 258 TYR A C 1
ATOM 2022 O O . TYR A 1 258 ? 12.234 -1.873 -7.609 1.00 89.19 258 TYR A O 1
ATOM 2030 N N . ARG A 1 259 ? 11.464 -3.882 -8.284 1.00 85.56 259 ARG A N 1
ATOM 2031 C CA . ARG A 1 259 ? 12.772 -4.523 -8.385 1.00 85.56 259 ARG A CA 1
ATOM 2032 C C . ARG A 1 259 ? 13.501 -3.936 -9.585 1.00 85.56 259 ARG A C 1
ATOM 2034 O O . ARG A 1 259 ? 13.023 -4.026 -10.720 1.00 85.56 259 ARG A O 1
ATOM 2041 N N . ARG A 1 260 ? 14.662 -3.345 -9.317 1.00 83.56 260 ARG A N 1
ATOM 2042 C CA . ARG A 1 260 ? 15.542 -2.761 -10.334 1.00 83.56 260 ARG A CA 1
ATOM 2043 C C . ARG A 1 260 ? 16.385 -3.830 -11.009 1.00 83.56 260 ARG A C 1
ATOM 2045 O O . ARG A 1 260 ? 16.789 -4.797 -10.365 1.00 83.56 260 ARG A O 1
ATOM 2052 N N . GLY A 1 261 ? 16.680 -3.632 -12.289 1.00 80.38 261 GLY A N 1
ATOM 2053 C CA . GLY A 1 261 ? 17.530 -4.525 -13.070 1.00 80.38 261 GLY A CA 1
ATOM 2054 C C . GLY A 1 261 ? 16.962 -5.933 -13.238 1.00 80.38 261 GLY A C 1
ATOM 2055 O O . GLY A 1 261 ? 17.727 -6.861 -13.497 1.00 80.38 261 GLY A O 1
ATOM 2056 N N . SER A 1 262 ? 15.644 -6.094 -13.086 1.00 81.19 262 SER A N 1
ATOM 2057 C CA . SER A 1 262 ? 14.954 -7.367 -13.311 1.00 81.19 262 SER A CA 1
ATOM 2058 C C . SER A 1 262 ? 14.910 -7.749 -14.787 1.00 81.19 262 SER A C 1
ATOM 2060 O O . SER A 1 262 ? 14.711 -8.916 -15.086 1.00 81.19 262 SER A O 1
ATOM 2062 N N . HIS A 1 263 ? 15.108 -6.794 -15.698 1.00 85.56 263 HIS A N 1
ATOM 2063 C CA . HIS A 1 263 ? 15.344 -7.049 -17.113 1.00 85.56 263 HIS A CA 1
ATOM 2064 C C . HIS A 1 263 ? 16.369 -6.053 -17.672 1.00 85.56 263 HIS A C 1
ATOM 2066 O O . HIS A 1 263 ? 16.532 -4.938 -17.173 1.00 85.56 263 HIS A O 1
ATOM 2072 N N . LYS A 1 264 ? 17.062 -6.446 -18.740 1.00 85.00 264 LYS A N 1
ATOM 2073 C CA . LYS A 1 264 ? 17.789 -5.536 -19.628 1.00 85.00 264 LYS A CA 1
ATOM 2074 C C . LYS A 1 264 ? 16.938 -5.275 -20.862 1.00 85.00 264 LYS A C 1
ATOM 2076 O O . LYS A 1 264 ? 16.435 -6.211 -21.474 1.00 85.00 264 LYS A O 1
ATOM 2081 N N . TRP A 1 265 ? 16.795 -4.001 -21.211 1.00 86.75 265 TRP A N 1
ATOM 2082 C CA . TRP A 1 265 ? 15.887 -3.538 -22.255 1.00 86.75 265 TRP A CA 1
ATOM 2083 C C . TRP A 1 265 ? 16.654 -2.985 -23.450 1.00 86.75 265 TRP A C 1
ATOM 2085 O O . TRP A 1 265 ? 17.546 -2.148 -23.281 1.00 86.75 265 TRP A O 1
ATOM 2095 N N . LEU A 1 266 ? 16.304 -3.450 -24.649 1.00 87.00 266 LEU A N 1
ATOM 2096 C CA . LEU A 1 266 ? 16.950 -3.086 -25.912 1.00 87.00 266 LEU A CA 1
ATOM 2097 C C . LEU A 1 266 ? 15.903 -2.958 -27.030 1.00 87.00 266 LEU A C 1
ATOM 2099 O O . LEU A 1 266 ? 14.919 -3.690 -27.042 1.00 87.00 266 LEU A O 1
ATOM 2103 N N . THR A 1 267 ? 16.133 -2.060 -27.989 1.00 81.94 267 THR A N 1
ATOM 2104 C CA . THR A 1 267 ? 15.360 -1.970 -29.250 1.00 81.94 267 THR A CA 1
ATOM 2105 C C . THR A 1 267 ? 16.011 -2.739 -30.399 1.00 81.94 267 THR A C 1
ATOM 2107 O O . THR A 1 267 ? 15.384 -3.004 -31.420 1.00 81.94 267 THR A O 1
ATOM 2110 N N . MET A 1 268 ? 17.298 -3.054 -30.259 1.00 72.44 268 MET A N 1
ATOM 2111 C CA . MET A 1 268 ? 18.126 -3.639 -31.306 1.00 72.44 268 MET A CA 1
ATOM 2112 C C . MET A 1 268 ? 18.226 -5.154 -31.178 1.00 72.44 268 MET A C 1
ATOM 2114 O O . MET A 1 268 ? 17.942 -5.746 -30.132 1.00 72.44 268 MET A O 1
ATOM 2118 N N . THR A 1 269 ? 18.677 -5.774 -32.266 1.00 66.69 269 THR A N 1
ATOM 2119 C CA . THR A 1 269 ? 18.973 -7.204 -32.280 1.00 66.69 269 THR A CA 1
ATOM 2120 C C . THR A 1 269 ? 20.174 -7.542 -31.396 1.00 66.69 269 THR A C 1
ATOM 2122 O O . THR A 1 269 ? 20.999 -6.686 -31.071 1.00 66.69 269 THR A O 1
ATOM 2125 N N . GLU A 1 270 ? 20.280 -8.804 -30.997 1.00 61.16 270 GLU A N 1
ATOM 2126 C CA . GLU A 1 270 ? 21.333 -9.299 -30.106 1.00 61.16 270 GLU A CA 1
ATOM 2127 C C . GLU A 1 270 ? 22.744 -9.081 -30.684 1.00 61.16 270 GLU A C 1
ATOM 2129 O O . GLU A 1 270 ? 23.635 -8.563 -30.007 1.00 61.16 270 GLU A O 1
ATOM 2134 N N . GLU A 1 271 ? 22.912 -9.349 -31.981 1.00 61.22 271 GLU A N 1
ATOM 2135 C CA . GLU A 1 271 ? 24.150 -9.133 -32.742 1.00 61.22 271 GLU A CA 1
ATOM 2136 C C . GLU A 1 271 ? 24.609 -7.666 -32.721 1.00 61.22 271 GLU A C 1
ATOM 2138 O O . GLU A 1 271 ? 25.806 -7.368 -32.669 1.00 61.22 271 GLU A O 1
ATOM 2143 N N . GLN A 1 272 ? 23.655 -6.732 -32.736 1.00 63.06 272 GLN A N 1
ATOM 2144 C CA . GLN A 1 272 ? 23.913 -5.294 -32.659 1.00 63.06 272 GLN A CA 1
ATOM 2145 C C . GLN A 1 272 ? 24.228 -4.853 -31.223 1.00 63.06 272 GLN A C 1
ATOM 2147 O O . GLN A 1 272 ? 25.103 -4.008 -31.018 1.00 63.06 272 GLN A O 1
ATOM 2152 N N . ALA A 1 273 ? 23.561 -5.446 -30.228 1.00 60.25 273 ALA A N 1
ATOM 2153 C CA . ALA A 1 273 ? 23.768 -5.145 -28.813 1.00 60.25 273 ALA A CA 1
ATOM 2154 C C . ALA A 1 273 ? 25.154 -5.590 -28.312 1.00 60.25 273 ALA A C 1
ATOM 2156 O O . ALA A 1 273 ? 25.815 -4.847 -27.583 1.00 60.25 273 ALA A O 1
ATOM 2157 N N . LEU A 1 274 ? 25.653 -6.751 -28.757 1.00 55.31 274 LEU A N 1
ATOM 2158 C CA . LEU A 1 274 ? 27.000 -7.233 -28.417 1.00 55.31 274 LEU A CA 1
ATOM 2159 C C . LEU A 1 274 ? 28.119 -6.280 -28.849 1.00 55.31 274 LEU A C 1
ATOM 2161 O O . LEU A 1 274 ? 29.143 -6.172 -28.168 1.00 55.31 274 LEU A O 1
ATOM 2165 N N . ARG A 1 275 ? 27.924 -5.588 -29.976 1.00 56.28 275 ARG A N 1
ATOM 2166 C CA . ARG A 1 275 ? 28.894 -4.634 -30.528 1.00 56.28 275 ARG A CA 1
ATOM 2167 C C . ARG A 1 275 ? 28.900 -3.298 -29.780 1.00 56.28 275 ARG A C 1
ATOM 2169 O O . ARG A 1 275 ? 29.856 -2.545 -29.920 1.00 56.28 275 ARG A O 1
ATOM 2176 N N . ASN A 1 276 ? 27.882 -3.012 -28.962 1.00 54.75 276 ASN A N 1
ATOM 2177 C CA . ASN A 1 276 ? 27.718 -1.745 -28.247 1.00 54.75 276 ASN A CA 1
ATOM 2178 C C . ASN A 1 276 ? 27.200 -1.959 -26.813 1.00 54.75 276 ASN A C 1
ATOM 2180 O O . ASN A 1 276 ? 26.014 -1.810 -26.519 1.00 54.75 276 ASN A O 1
ATOM 2184 N N . ARG A 1 277 ? 28.118 -2.225 -25.876 1.00 48.91 277 ARG A N 1
ATOM 2185 C CA . ARG A 1 277 ? 27.825 -2.548 -24.461 1.00 48.91 277 ARG A CA 1
ATOM 2186 C C . ARG A 1 277 ? 27.183 -1.419 -23.619 1.00 48.91 277 ARG A C 1
ATOM 2188 O O . ARG A 1 277 ? 27.011 -1.600 -22.417 1.00 48.91 277 ARG A O 1
ATOM 2195 N N . GLY A 1 278 ? 26.834 -0.274 -24.214 1.00 54.22 278 GLY A N 1
ATOM 2196 C CA . GLY A 1 278 ? 26.308 0.917 -23.527 1.00 54.22 278 GLY A CA 1
ATOM 2197 C C . GLY A 1 278 ? 24.869 1.326 -23.875 1.00 54.22 278 GLY A C 1
ATOM 2198 O O . GLY A 1 278 ? 24.452 2.400 -23.459 1.00 54.22 278 GLY A O 1
ATOM 2199 N N . LEU A 1 279 ? 24.118 0.524 -24.641 1.00 66.94 279 LEU A N 1
ATOM 2200 C CA . LEU A 1 279 ? 22.829 0.929 -25.237 1.00 66.94 279 LEU A CA 1
ATOM 2201 C C . LEU A 1 279 ? 21.570 0.448 -24.490 1.00 66.94 279 LEU A C 1
ATOM 2203 O O . LEU A 1 279 ? 20.486 0.427 -25.070 1.00 66.94 279 LEU A O 1
ATOM 2207 N N . TYR A 1 280 ? 21.677 0.047 -23.222 1.00 80.38 280 TYR A N 1
ATOM 2208 C CA . TYR A 1 280 ? 20.487 -0.347 -22.464 1.00 80.38 280 TYR A CA 1
ATOM 2209 C C . TYR A 1 280 ? 19.539 0.838 -22.280 1.00 80.38 280 TYR A C 1
ATOM 2211 O O . TYR A 1 280 ? 19.961 1.931 -21.894 1.00 80.38 280 TYR A O 1
ATOM 2219 N N . LEU A 1 281 ? 18.248 0.603 -22.510 1.00 87.00 281 LEU A N 1
ATOM 2220 C CA . LEU A 1 281 ? 17.223 1.591 -22.207 1.00 87.00 281 LEU A CA 1
ATOM 2221 C C . LEU A 1 281 ? 17.149 1.820 -20.695 1.00 87.00 281 LEU A C 1
ATOM 2223 O O . LEU A 1 281 ? 17.346 0.902 -19.893 1.00 87.00 281 LEU A O 1
ATOM 2227 N N . ASN A 1 282 ? 16.844 3.056 -20.304 1.00 89.12 282 ASN A N 1
ATOM 2228 C CA . ASN A 1 282 ? 16.596 3.372 -18.906 1.00 89.12 282 ASN A CA 1
ATOM 2229 C C . ASN A 1 282 ? 15.242 2.782 -18.487 1.00 89.12 282 ASN A C 1
ATOM 2231 O O . ASN A 1 282 ? 14.199 3.259 -18.928 1.00 89.12 282 ASN A O 1
ATOM 2235 N N . GLU A 1 283 ? 15.270 1.775 -17.611 1.00 90.94 283 GLU A N 1
ATOM 2236 C CA . GLU A 1 283 ? 14.069 1.059 -17.177 1.00 90.94 283 GLU A CA 1
ATOM 2237 C C . GLU A 1 283 ? 13.059 1.944 -16.423 1.00 90.94 283 GLU A C 1
ATOM 2239 O O . GLU A 1 283 ? 11.875 1.624 -16.372 1.00 90.94 283 GLU A O 1
ATOM 2244 N N . THR A 1 284 ? 13.487 3.080 -15.860 1.00 92.50 284 THR A N 1
ATOM 2245 C CA . THR A 1 284 ? 12.584 3.987 -15.134 1.00 92.50 284 THR A CA 1
ATOM 2246 C C . THR A 1 284 ? 11.729 4.853 -16.052 1.00 92.50 284 THR A C 1
ATOM 2248 O O . THR A 1 284 ? 10.843 5.539 -15.552 1.00 92.50 284 THR A O 1
ATOM 2251 N N . LYS A 1 285 ? 12.025 4.873 -17.356 1.00 93.75 285 LYS A N 1
ATOM 2252 C CA . LYS A 1 285 ? 11.327 5.693 -18.347 1.00 93.75 285 LYS A CA 1
ATOM 2253 C C . LYS A 1 285 ? 10.234 4.910 -19.061 1.00 93.75 285 LYS A C 1
ATOM 2255 O O . LYS A 1 285 ? 10.305 3.683 -19.157 1.00 93.75 285 LYS A O 1
ATOM 2260 N N . THR A 1 286 ? 9.244 5.623 -19.581 1.00 95.19 286 THR A N 1
ATOM 2261 C CA . THR A 1 286 ? 8.222 5.056 -20.473 1.00 95.19 286 THR A CA 1
ATOM 2262 C C . THR A 1 286 ? 8.739 4.955 -21.914 1.00 95.19 286 THR A C 1
ATOM 2264 O O . THR A 1 286 ? 9.678 5.672 -22.280 1.00 95.19 286 THR A O 1
ATOM 2267 N N . PRO A 1 287 ? 8.139 4.109 -22.774 1.00 95.38 287 PRO A N 1
ATOM 2268 C CA . PRO A 1 287 ? 8.417 4.128 -24.206 1.00 95.38 287 PRO A CA 1
ATOM 2269 C C . PRO A 1 287 ? 8.320 5.531 -24.828 1.00 95.38 287 PRO A C 1
ATOM 2271 O O . PRO A 1 287 ? 9.212 5.918 -25.583 1.00 95.38 287 PRO A O 1
ATOM 2274 N N . ASN A 1 288 ? 7.312 6.322 -24.448 1.00 94.94 288 ASN A N 1
ATOM 2275 C CA . ASN A 1 288 ? 7.141 7.705 -24.903 1.00 94.94 288 ASN A CA 1
ATOM 2276 C C . ASN A 1 288 ? 8.357 8.591 -24.569 1.00 94.94 288 ASN A C 1
ATOM 2278 O O . ASN A 1 288 ? 8.921 9.260 -25.432 1.00 94.94 288 ASN A O 1
ATOM 2282 N N . GLU A 1 289 ? 8.826 8.546 -23.317 1.00 93.69 289 GLU A N 1
ATOM 2283 C CA . GLU A 1 289 ? 9.986 9.316 -22.837 1.00 93.69 289 GLU A CA 1
ATOM 2284 C C . GLU A 1 289 ? 11.320 8.855 -23.445 1.00 93.69 289 GLU A C 1
ATOM 2286 O O . GLU A 1 289 ? 12.321 9.580 -23.399 1.00 93.69 289 GLU A O 1
ATOM 2291 N N . LEU A 1 290 ? 11.351 7.631 -23.976 1.00 92.12 290 LEU A N 1
ATOM 2292 C CA . LEU A 1 290 ? 12.473 7.057 -24.716 1.00 92.12 290 LEU A CA 1
ATOM 2293 C C . LEU A 1 290 ? 12.404 7.367 -26.221 1.00 92.12 290 LEU A C 1
ATOM 2295 O O . LEU A 1 290 ? 13.313 6.979 -26.953 1.00 92.12 290 LEU A O 1
ATOM 2299 N N . GLY A 1 291 ? 11.368 8.080 -26.679 1.00 93.06 291 GLY A N 1
ATOM 2300 C CA . GLY A 1 291 ? 11.167 8.433 -28.085 1.00 93.06 291 GLY A CA 1
ATOM 2301 C C . GLY A 1 291 ? 10.661 7.273 -28.944 1.00 93.06 291 GLY A C 1
ATOM 2302 O O . GLY A 1 291 ? 10.888 7.266 -30.151 1.00 93.06 291 GLY A O 1
ATOM 2303 N N . LEU A 1 292 ? 10.021 6.276 -28.332 1.00 93.00 292 LEU A N 1
ATOM 2304 C CA . LEU A 1 292 ? 9.417 5.145 -29.029 1.00 93.00 292 LEU A CA 1
ATOM 2305 C C . LEU A 1 292 ? 7.960 5.446 -29.382 1.00 93.00 292 LEU A C 1
ATOM 2307 O O . LEU A 1 292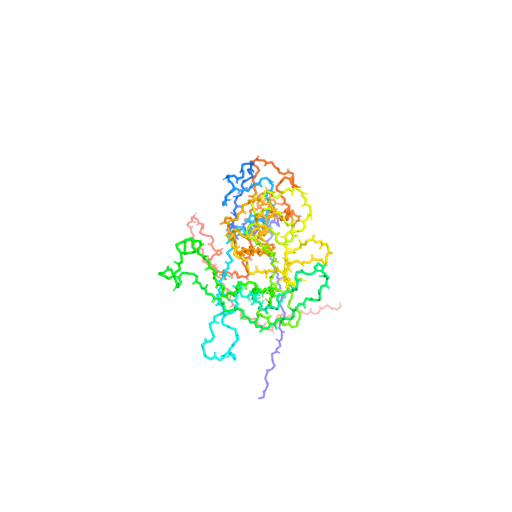 ? 7.290 6.256 -28.742 1.00 93.00 292 LEU A O 1
ATOM 2311 N N . HIS A 1 293 ? 7.467 4.759 -30.406 1.00 94.06 293 HIS A N 1
ATOM 2312 C CA . HIS A 1 293 ? 6.111 4.918 -30.918 1.00 94.06 293 HIS A CA 1
ATOM 2313 C C . HIS A 1 293 ? 5.361 3.588 -30.866 1.00 94.06 293 HIS A C 1
ATOM 2315 O O . HIS A 1 293 ? 5.967 2.525 -30.738 1.00 94.06 293 HIS A O 1
ATOM 2321 N N . THR A 1 294 ? 4.038 3.643 -30.991 1.00 95.06 294 THR A N 1
ATOM 2322 C CA . THR A 1 294 ? 3.192 2.453 -31.132 1.00 95.06 294 THR A CA 1
ATOM 2323 C C . THR A 1 294 ? 3.689 1.553 -32.270 1.00 95.06 294 THR A C 1
ATOM 2325 O O . THR A 1 294 ? 4.058 2.047 -33.336 1.00 95.06 294 THR A O 1
ATOM 2328 N N . GLY A 1 295 ? 3.726 0.242 -32.031 1.00 93.00 295 GLY A N 1
ATOM 2329 C CA . GLY A 1 295 ? 4.285 -0.763 -32.940 1.00 93.00 295 GLY A CA 1
ATOM 2330 C C . GLY A 1 295 ? 5.804 -0.950 -32.830 1.00 93.00 295 GLY A C 1
ATOM 2331 O O . GLY A 1 295 ? 6.365 -1.831 -33.482 1.00 93.00 295 GLY A O 1
ATOM 2332 N N . ALA A 1 296 ? 6.504 -0.147 -32.017 1.00 92.81 296 ALA A N 1
ATOM 2333 C CA . ALA A 1 296 ? 7.918 -0.381 -31.740 1.00 92.81 296 ALA A CA 1
ATOM 2334 C C . ALA A 1 296 ? 8.104 -1.693 -30.967 1.00 92.81 296 ALA A C 1
ATOM 2336 O O . ALA A 1 296 ? 7.358 -1.989 -30.033 1.00 92.81 296 ALA A O 1
ATOM 2337 N N . LYS A 1 297 ? 9.142 -2.449 -31.331 1.00 92.56 297 LYS A N 1
ATOM 2338 C CA . LYS A 1 297 ? 9.491 -3.719 -30.694 1.00 92.56 297 LYS A CA 1
ATOM 2339 C C . LYS A 1 297 ? 10.656 -3.542 -29.732 1.00 92.56 297 LYS A C 1
ATOM 2341 O O . LYS A 1 297 ? 11.690 -2.966 -30.068 1.00 92.56 297 LYS A O 1
ATOM 2346 N N . LEU A 1 298 ? 10.469 -4.063 -28.533 1.00 91.38 298 LEU A N 1
ATOM 2347 C CA . LEU A 1 298 ? 11.423 -4.085 -27.442 1.00 91.38 298 LEU A CA 1
ATOM 2348 C C . LEU A 1 298 ? 11.793 -5.525 -27.130 1.00 91.38 298 LEU A C 1
ATOM 2350 O O . LEU A 1 298 ? 10.985 -6.435 -27.269 1.00 91.38 298 LEU A O 1
ATOM 2354 N N . ARG A 1 299 ? 13.019 -5.733 -26.667 1.00 87.56 299 ARG A N 1
ATOM 2355 C CA . ARG A 1 299 ? 13.479 -7.018 -26.150 1.00 87.56 299 ARG A CA 1
ATOM 2356 C C . ARG A 1 299 ? 13.790 -6.869 -24.673 1.00 87.56 299 ARG A C 1
ATOM 2358 O O . ARG A 1 299 ? 14.648 -6.065 -24.298 1.00 87.56 299 ARG A O 1
ATOM 2365 N N . ALA A 1 300 ? 13.083 -7.642 -23.859 1.00 88.00 300 ALA A N 1
ATOM 2366 C CA . ALA A 1 300 ? 13.291 -7.753 -22.426 1.00 88.00 300 ALA A CA 1
ATOM 2367 C C . ALA A 1 300 ? 14.098 -9.025 -22.145 1.00 88.00 300 ALA A C 1
ATOM 2369 O O . ALA A 1 300 ? 13.600 -10.144 -22.289 1.00 88.00 300 ALA A O 1
ATOM 2370 N N . TYR A 1 301 ? 15.358 -8.854 -21.758 1.00 82.12 301 TYR A N 1
ATOM 2371 C CA . TYR A 1 301 ? 16.239 -9.953 -21.377 1.00 82.12 301 TYR A CA 1
ATOM 2372 C C . TYR A 1 301 ? 16.204 -10.109 -19.856 1.00 82.12 301 TYR A C 1
ATOM 2374 O O . TYR A 1 301 ? 16.497 -9.131 -19.163 1.00 82.12 301 TYR A O 1
ATOM 2382 N N . PRO A 1 302 ? 15.870 -11.287 -19.308 1.00 78.31 302 PRO A N 1
ATOM 2383 C CA . PRO A 1 302 ? 15.961 -11.513 -17.869 1.00 78.31 302 PRO A CA 1
ATOM 2384 C C . PRO A 1 302 ? 17.423 -11.395 -17.391 1.00 78.31 302 PRO A C 1
ATOM 2386 O O . PRO A 1 302 ? 18.354 -11.452 -18.204 1.00 78.31 302 PRO A O 1
ATOM 2389 N N . PRO A 1 303 ? 17.676 -11.223 -16.080 1.00 68.00 303 PRO A N 1
ATOM 2390 C CA . PRO A 1 303 ? 19.023 -11.267 -15.538 1.00 68.00 303 PRO A CA 1
ATOM 2391 C C . PRO A 1 303 ? 19.674 -12.601 -15.897 1.00 68.00 303 PRO A C 1
ATOM 2393 O O . PRO A 1 303 ? 19.048 -13.657 -15.803 1.00 68.00 303 PRO A O 1
ATOM 2396 N N . VAL A 1 304 ? 20.950 -12.546 -16.280 1.00 62.19 304 VAL A N 1
ATOM 2397 C CA . VAL A 1 304 ? 21.740 -13.751 -16.544 1.00 62.19 304 VAL A CA 1
ATOM 2398 C C . VAL A 1 304 ? 21.706 -14.624 -15.283 1.00 62.19 304 VAL A C 1
ATOM 2400 O O . VAL A 1 304 ? 22.023 -14.111 -14.203 1.00 62.19 304 VAL A O 1
ATOM 2403 N N . PRO A 1 305 ? 21.341 -15.916 -15.380 1.00 56.38 305 PRO A N 1
ATOM 2404 C CA . PRO A 1 305 ? 21.397 -16.820 -14.242 1.00 56.38 305 PRO A CA 1
ATOM 2405 C C . PRO A 1 305 ? 22.796 -16.785 -13.618 1.00 56.38 305 PRO A C 1
ATOM 2407 O O . PRO A 1 305 ? 23.802 -16.972 -14.304 1.00 56.38 305 PRO A O 1
ATOM 2410 N N . THR A 1 306 ? 22.880 -16.551 -12.307 1.00 50.19 306 THR A N 1
ATOM 2411 C CA . THR A 1 306 ? 24.152 -16.624 -11.564 1.00 50.19 306 THR A CA 1
ATOM 2412 C C . THR A 1 306 ? 24.717 -18.046 -11.533 1.00 50.19 306 THR A C 1
ATOM 2414 O O . THR A 1 306 ? 25.910 -18.231 -11.300 1.00 50.19 306 THR A O 1
ATOM 2417 N N . TYR A 1 307 ? 23.879 -19.044 -11.820 1.00 45.16 307 TYR A N 1
ATOM 2418 C CA . TYR A 1 307 ? 24.267 -20.429 -12.026 1.00 45.16 307 TYR A CA 1
ATOM 2419 C C . TYR A 1 307 ? 24.300 -20.753 -13.522 1.00 45.16 307 TYR A C 1
ATOM 2421 O O . TYR A 1 307 ? 23.267 -20.764 -14.191 1.00 45.16 307 TYR A O 1
ATOM 2429 N N . ARG A 1 308 ? 25.491 -21.055 -14.042 1.00 52.72 308 ARG A N 1
ATOM 2430 C CA . ARG A 1 308 ? 25.647 -21.705 -15.346 1.00 52.72 308 ARG A CA 1
ATOM 2431 C C . ARG A 1 308 ? 25.660 -23.211 -15.114 1.00 52.72 308 ARG A C 1
ATOM 2433 O O . ARG A 1 308 ? 26.467 -23.684 -14.314 1.00 52.72 308 ARG A O 1
ATOM 2440 N N . LYS A 1 309 ? 24.802 -23.959 -15.815 1.00 47.44 309 LYS A N 1
ATOM 2441 C CA . LYS A 1 309 ? 24.962 -25.415 -15.917 1.00 47.44 309 LYS A CA 1
ATOM 2442 C C . LYS A 1 309 ? 26.388 -25.677 -16.442 1.00 47.44 309 LYS A C 1
ATOM 2444 O O . LYS A 1 309 ? 26.783 -25.001 -17.396 1.00 47.44 309 LYS A O 1
ATOM 2449 N N . PRO A 1 310 ? 27.182 -26.569 -15.825 1.00 49.34 310 PRO A N 1
ATOM 2450 C CA . PRO A 1 310 ? 28.462 -26.973 -16.394 1.00 49.34 310 PRO A CA 1
ATOM 2451 C C . PRO A 1 310 ? 28.238 -27.450 -17.831 1.00 49.34 310 PRO A C 1
ATOM 2453 O O . PRO A 1 310 ? 27.344 -28.259 -18.064 1.00 49.34 310 PRO A O 1
ATOM 2456 N N . VAL A 1 311 ? 29.004 -26.907 -18.776 1.00 48.09 311 VAL A N 1
ATOM 2457 C CA . VAL A 1 311 ? 29.002 -27.371 -20.169 1.00 48.09 311 VAL A CA 1
ATOM 2458 C C . VAL A 1 311 ? 29.749 -28.700 -20.187 1.00 48.09 311 VAL A C 1
ATOM 2460 O O . VAL A 1 311 ? 30.903 -28.753 -19.751 1.00 48.09 311 VAL A O 1
ATOM 2463 N N . GLU A 1 312 ? 29.098 -29.773 -20.624 1.00 49.88 312 GLU A N 1
ATOM 2464 C CA . GLU A 1 312 ? 29.767 -31.058 -20.806 1.00 49.88 312 GLU A CA 1
ATOM 2465 C C . GLU A 1 312 ? 30.574 -31.024 -22.110 1.00 49.88 312 GLU A C 1
ATOM 2467 O O . GLU A 1 312 ? 30.224 -30.328 -23.058 1.00 49.88 312 GLU A O 1
ATOM 2472 N N . VAL A 1 313 ? 31.680 -31.770 -22.189 1.00 48.12 313 VAL A N 1
ATOM 2473 C CA . VAL A 1 313 ? 32.531 -31.790 -23.399 1.00 48.12 313 VAL A CA 1
ATOM 2474 C C . VAL A 1 313 ? 31.739 -32.229 -24.642 1.00 48.12 313 VAL A C 1
ATOM 2476 O O . VAL A 1 313 ? 32.046 -31.782 -25.743 1.00 48.12 313 VAL A O 1
ATOM 2479 N N . GLY A 1 314 ? 30.694 -33.044 -24.462 1.00 50.28 314 GLY A N 1
ATOM 2480 C CA . GLY A 1 314 ? 29.775 -33.446 -25.530 1.00 50.28 314 GLY A CA 1
ATOM 2481 C C . GLY A 1 314 ? 28.938 -32.297 -26.101 1.00 50.28 314 GLY A C 1
ATOM 2482 O O . GLY A 1 314 ? 28.665 -32.305 -27.293 1.00 50.28 314 GLY A O 1
ATOM 2483 N N . ASP A 1 315 ? 28.625 -31.269 -25.304 1.00 48.56 315 ASP A N 1
ATOM 2484 C CA . ASP A 1 315 ? 27.868 -30.089 -25.752 1.00 48.56 315 ASP A CA 1
ATOM 2485 C C . ASP A 1 315 ? 28.690 -29.194 -26.709 1.00 48.56 315 ASP A C 1
ATOM 2487 O O . ASP A 1 315 ? 28.148 -28.301 -27.358 1.00 48.56 315 ASP A O 1
ATOM 2491 N N . LEU A 1 316 ? 30.012 -29.407 -26.785 1.00 46.97 316 LEU A N 1
ATOM 2492 C CA . LEU A 1 316 ? 30.941 -28.672 -27.657 1.00 46.97 316 LEU A CA 1
ATOM 2493 C C . LEU A 1 316 ? 31.178 -29.365 -29.007 1.00 46.97 316 LEU A C 1
ATOM 2495 O O . LEU A 1 316 ? 31.841 -28.799 -29.879 1.00 46.97 316 LEU A O 1
ATOM 2499 N N . LEU A 1 317 ? 30.684 -30.591 -29.178 1.00 47.56 317 LEU A N 1
ATOM 2500 C CA . LEU A 1 317 ? 30.805 -31.347 -30.417 1.00 47.56 317 LEU A CA 1
ATOM 2501 C C . LEU A 1 317 ? 29.535 -31.107 -31.237 1.00 47.56 317 LEU A C 1
ATOM 2503 O O . LEU A 1 317 ? 28.481 -31.658 -30.940 1.00 47.56 317 LEU A O 1
ATOM 2507 N N . LYS A 1 318 ? 29.618 -30.260 -32.268 1.00 46.78 318 LYS A N 1
ATOM 2508 C CA . LYS A 1 318 ? 28.550 -30.170 -33.272 1.00 46.78 318 LYS A CA 1
ATOM 2509 C C . LYS A 1 318 ? 28.419 -31.529 -33.959 1.00 46.78 318 LYS A C 1
ATOM 2511 O O . LYS A 1 318 ? 29.410 -32.023 -34.494 1.00 46.78 318 LYS A O 1
ATOM 2516 N N . GLU A 1 319 ? 27.212 -32.093 -34.002 1.00 43.75 319 GLU A N 1
ATOM 2517 C CA . GLU A 1 319 ? 26.879 -33.112 -34.999 1.00 43.75 319 GLU A CA 1
ATOM 2518 C C . GLU A 1 319 ? 26.994 -32.447 -36.374 1.00 43.75 319 GLU A C 1
ATOM 2520 O O . GLU A 1 319 ? 26.124 -31.700 -36.818 1.00 43.75 319 GLU A O 1
ATOM 2525 N N . THR A 1 320 ? 28.138 -32.628 -37.026 1.00 41.62 320 THR A N 1
ATOM 2526 C CA . THR A 1 320 ? 28.262 -32.338 -38.447 1.00 41.62 320 THR A CA 1
ATOM 2527 C C . THR A 1 320 ? 27.643 -33.505 -39.194 1.00 41.62 320 THR A C 1
ATOM 2529 O O . THR A 1 320 ? 28.200 -34.603 -39.206 1.00 41.62 320 THR A O 1
ATOM 2532 N N . ASP A 1 321 ? 26.490 -33.264 -39.813 1.00 42.47 321 ASP A N 1
ATOM 2533 C CA . ASP A 1 321 ? 25.872 -34.191 -40.754 1.00 42.47 321 ASP A CA 1
ATOM 2534 C C . ASP A 1 321 ? 26.873 -34.535 -41.866 1.00 42.47 321 ASP A C 1
ATOM 2536 O O . ASP A 1 321 ? 27.097 -33.750 -42.790 1.00 42.47 321 ASP A O 1
ATOM 2540 N N . GLY A 1 322 ? 27.495 -35.712 -41.784 1.00 41.56 322 GLY A N 1
ATOM 2541 C CA . GLY A 1 322 ? 28.300 -36.245 -42.879 1.00 41.56 322 GLY A CA 1
ATOM 2542 C C . GLY A 1 322 ? 29.544 -37.012 -42.454 1.00 41.56 322 GLY A C 1
ATOM 2543 O O . GLY A 1 322 ? 30.625 -36.448 -42.360 1.00 41.56 322 GLY A O 1
ATOM 2544 N N . SER A 1 323 ? 29.378 -38.330 -42.314 1.00 45.47 323 SER A N 1
ATOM 2545 C CA . SER A 1 323 ? 30.386 -39.370 -42.575 1.00 45.47 323 SER A CA 1
ATOM 2546 C C . SER A 1 323 ? 31.839 -39.058 -42.178 1.00 45.47 323 SER A C 1
ATOM 2548 O O . SER A 1 323 ? 32.673 -38.731 -43.024 1.00 45.47 323 SER A O 1
ATOM 2550 N N . GLY A 1 324 ? 32.163 -39.280 -40.911 1.00 42.00 324 GLY A N 1
ATOM 2551 C CA . GLY A 1 324 ? 33.535 -39.396 -40.430 1.00 42.00 324 GLY A CA 1
ATOM 2552 C C . GLY A 1 324 ? 33.526 -39.630 -38.927 1.00 42.00 324 GLY A C 1
ATOM 2553 O O . GLY A 1 324 ? 32.934 -38.840 -38.201 1.00 42.00 324 GLY A O 1
ATOM 2554 N N . ASP A 1 325 ? 34.126 -40.728 -38.465 1.00 39.72 325 ASP A N 1
ATOM 2555 C CA . ASP A 1 325 ? 34.306 -41.005 -37.036 1.00 39.72 325 ASP A CA 1
ATOM 2556 C C . ASP A 1 325 ? 35.285 -39.978 -36.433 1.00 39.72 325 ASP A C 1
ATOM 2558 O O . ASP A 1 325 ? 36.488 -40.230 -36.328 1.00 39.72 325 ASP A O 1
ATOM 2562 N N . ASP A 1 326 ? 34.791 -38.800 -36.054 1.00 41.41 326 ASP A N 1
ATOM 2563 C CA . ASP A 1 326 ? 35.595 -37.775 -35.390 1.00 41.41 326 ASP A CA 1
ATOM 2564 C C . ASP A 1 326 ? 35.712 -38.088 -33.891 1.00 41.41 326 ASP A C 1
ATOM 2566 O O . ASP A 1 326 ? 34.905 -37.688 -33.052 1.00 41.41 326 ASP A O 1
ATOM 2570 N N . VAL A 1 327 ? 36.761 -38.836 -33.544 1.00 39.34 327 VAL A N 1
ATOM 2571 C CA . VAL A 1 327 ? 37.170 -39.079 -32.156 1.00 39.34 327 VAL A CA 1
ATOM 2572 C C . VAL A 1 327 ? 38.102 -37.953 -31.704 1.00 39.34 327 VAL A C 1
ATOM 2574 O O . VAL A 1 327 ? 39.237 -37.838 -32.170 1.00 39.34 327 VAL A O 1
ATOM 2577 N N . ALA A 1 328 ? 37.654 -37.125 -30.758 1.00 38.31 328 ALA A N 1
ATOM 2578 C CA . ALA A 1 328 ? 38.514 -36.145 -30.099 1.00 38.31 328 ALA A CA 1
ATOM 2579 C C . ALA A 1 328 ? 39.433 -36.843 -29.076 1.00 38.31 328 ALA A C 1
ATOM 2581 O O . ALA A 1 328 ? 38.972 -37.360 -28.057 1.00 38.31 328 ALA A O 1
ATOM 2582 N N . PHE A 1 329 ? 40.746 -36.853 -29.329 1.00 34.06 329 PHE A N 1
ATOM 2583 C CA . PHE A 1 329 ? 41.732 -37.428 -28.410 1.00 34.06 329 PHE A CA 1
ATOM 2584 C C . PHE A 1 329 ? 42.245 -36.387 -27.416 1.00 34.06 329 PHE A C 1
ATOM 2586 O O . PHE A 1 329 ? 42.797 -35.353 -27.794 1.00 34.06 329 PHE A O 1
ATOM 2593 N N . LEU A 1 330 ? 42.111 -36.703 -26.129 1.00 33.72 330 LEU A N 1
ATOM 2594 C CA . LEU A 1 330 ? 42.649 -35.916 -25.026 1.00 33.72 330 LEU A CA 1
ATOM 2595 C C . LEU A 1 330 ? 43.885 -36.645 -24.488 1.00 33.72 330 LEU A C 1
ATOM 2597 O O . LEU A 1 330 ? 43.781 -37.558 -23.672 1.00 33.72 330 LEU A O 1
ATOM 2601 N N . GLU A 1 331 ? 45.065 -36.301 -25.009 1.00 32.28 331 GLU A N 1
ATOM 2602 C CA . GLU A 1 331 ? 46.307 -36.972 -24.620 1.00 32.28 331 GLU A CA 1
ATOM 2603 C C . GLU A 1 331 ? 46.964 -36.256 -23.431 1.00 32.28 331 GLU A C 1
ATOM 2605 O O . GLU A 1 331 ? 47.513 -35.160 -23.549 1.00 32.28 331 GLU A O 1
ATOM 2610 N N . VAL A 1 332 ? 46.907 -36.891 -22.259 1.00 30.64 332 VAL A N 1
ATOM 2611 C CA . VAL A 1 332 ? 47.588 -36.431 -21.044 1.00 30.64 332 VAL A CA 1
ATOM 2612 C C . VAL A 1 332 ? 48.957 -37.100 -20.984 1.00 30.64 332 VAL A C 1
ATOM 2614 O O . VAL A 1 332 ? 49.042 -38.313 -20.793 1.00 30.64 332 VAL A O 1
ATOM 2617 N N . ARG A 1 333 ? 50.043 -36.330 -21.119 1.00 31.12 333 ARG A N 1
ATOM 2618 C CA . ARG A 1 333 ? 51.405 -36.846 -20.905 1.00 31.12 333 ARG A CA 1
ATOM 2619 C C . ARG A 1 333 ? 52.096 -36.156 -19.724 1.00 31.12 333 ARG A C 1
ATOM 2621 O O . ARG A 1 333 ? 52.067 -34.928 -19.642 1.00 31.12 333 ARG A O 1
ATOM 2628 N N . PRO A 1 334 ? 52.738 -36.912 -18.817 1.00 29.73 334 PRO A N 1
ATOM 2629 C CA . PRO A 1 334 ? 53.528 -36.341 -17.732 1.00 29.73 334 PRO A CA 1
ATOM 2630 C C . PRO A 1 334 ? 54.840 -35.736 -18.264 1.00 29.73 334 PRO A C 1
ATOM 2632 O O . PRO A 1 334 ? 55.499 -36.308 -19.130 1.00 29.73 334 PRO A O 1
ATOM 2635 N N . TYR A 1 335 ? 55.224 -34.573 -17.735 1.00 35.75 335 TYR A N 1
ATOM 2636 C CA . TYR A 1 335 ? 56.402 -33.812 -18.169 1.00 35.75 335 TYR A CA 1
ATOM 2637 C C . TYR A 1 335 ? 57.676 -34.250 -17.419 1.00 35.75 335 TYR A C 1
ATOM 2639 O O . TYR A 1 335 ? 57.695 -34.250 -16.187 1.00 35.75 335 TYR A O 1
ATOM 2647 N N . SER A 1 336 ? 58.756 -34.568 -18.144 1.00 36.88 336 SER A N 1
ATOM 2648 C CA . SER A 1 336 ? 60.090 -34.871 -17.590 1.00 36.88 336 SER A CA 1
ATOM 2649 C C . SER A 1 336 ? 60.957 -33.605 -17.500 1.00 36.88 336 SER A C 1
ATOM 2651 O O . SER A 1 336 ? 61.058 -32.843 -18.458 1.00 36.88 336 SER A O 1
ATOM 2653 N N . ILE A 1 337 ? 61.603 -33.374 -16.352 1.00 38.03 337 ILE A N 1
ATOM 2654 C CA . ILE A 1 337 ? 62.481 -32.217 -16.073 1.00 38.03 337 ILE A CA 1
ATOM 2655 C C . ILE A 1 337 ? 63.880 -32.454 -16.673 1.00 38.03 337 ILE A C 1
ATOM 2657 O O . ILE A 1 337 ? 64.859 -32.589 -15.946 1.00 38.03 337 ILE A O 1
ATOM 2661 N N . SER A 1 338 ? 63.993 -32.554 -17.996 1.00 40.94 338 SER A N 1
ATOM 2662 C CA . SER A 1 338 ? 65.304 -32.647 -18.669 1.00 40.94 338 SER A CA 1
ATOM 2663 C C . SER A 1 338 ? 65.493 -31.675 -19.832 1.00 40.94 338 SER A C 1
ATOM 2665 O O . SER A 1 338 ? 66.615 -31.521 -20.303 1.00 40.94 338 SER A O 1
ATOM 2667 N N . ASP A 1 339 ? 64.448 -30.953 -20.239 1.00 42.47 339 ASP A N 1
ATOM 2668 C CA . ASP A 1 339 ? 64.505 -30.059 -21.398 1.00 42.47 339 ASP A CA 1
ATOM 2669 C C . ASP A 1 339 ? 64.513 -28.586 -20.958 1.00 42.47 339 ASP A C 1
ATOM 2671 O O . ASP A 1 339 ? 63.497 -27.891 -21.003 1.00 42.47 339 ASP A O 1
ATOM 2675 N N . THR A 1 340 ? 65.668 -28.092 -20.505 1.00 38.09 340 THR A N 1
ATOM 2676 C CA . THR A 1 340 ? 65.949 -26.645 -20.416 1.00 38.09 340 THR A CA 1
ATOM 2677 C C . THR A 1 340 ? 67.048 -26.268 -21.411 1.00 38.09 340 THR A C 1
ATOM 2679 O O . THR A 1 340 ? 68.127 -26.859 -21.338 1.00 38.09 340 THR A O 1
ATOM 2682 N N . PRO A 1 341 ? 66.844 -25.281 -22.308 1.00 39.72 341 PRO A N 1
ATOM 2683 C CA . PRO A 1 341 ? 67.907 -24.773 -23.168 1.00 39.72 341 PRO A CA 1
ATOM 2684 C C . PRO A 1 341 ? 68.872 -23.880 -22.376 1.00 39.72 341 PRO A C 1
ATOM 2686 O O . PRO A 1 341 ? 68.452 -23.014 -21.608 1.00 39.72 341 PRO A O 1
ATOM 2689 N N . ASN A 1 342 ? 70.170 -24.094 -22.591 1.00 39.25 342 ASN A N 1
ATOM 2690 C CA . ASN A 1 342 ? 71.271 -23.310 -22.038 1.00 39.25 342 ASN A CA 1
ATOM 2691 C C . ASN A 1 342 ? 71.228 -21.821 -22.439 1.00 39.25 342 ASN A C 1
ATOM 2693 O O . ASN A 1 342 ? 70.996 -21.495 -23.598 1.00 39.25 342 ASN A O 1
ATOM 2697 N N . SER A 1 343 ? 71.558 -20.979 -21.451 1.00 36.66 343 SER A N 1
ATOM 2698 C CA . SER A 1 343 ? 72.302 -19.703 -21.495 1.00 36.66 343 SER A CA 1
ATOM 2699 C C . SER A 1 343 ? 72.025 -18.674 -22.603 1.00 36.66 343 SER A C 1
ATOM 2701 O O . SER A 1 343 ? 72.302 -18.914 -23.776 1.00 36.66 343 SER A O 1
ATOM 2703 N N . LEU A 1 344 ? 71.724 -17.441 -22.184 1.00 33.72 344 LEU A N 1
ATOM 2704 C CA . LEU A 1 344 ? 72.165 -16.234 -22.888 1.00 33.72 344 LEU A CA 1
ATOM 2705 C C . LEU A 1 344 ? 73.058 -15.415 -21.948 1.00 33.72 344 LEU A C 1
ATOM 2707 O O . LEU A 1 344 ? 72.620 -14.987 -20.880 1.00 33.72 344 LEU A O 1
ATOM 2711 N N . SER A 1 345 ? 74.322 -15.305 -22.358 1.00 37.50 345 SER A N 1
ATOM 2712 C CA . SER A 1 345 ? 75.328 -14.318 -21.953 1.00 37.50 345 SER A CA 1
ATOM 2713 C C . SER A 1 345 ? 74.976 -12.918 -22.431 1.00 37.50 345 SER A C 1
ATOM 2715 O O . SER A 1 345 ? 74.469 -12.845 -23.577 1.00 37.50 345 SER A O 1
#

Foldseek 3Di:
DDDDDDDDDDDDDDDDDDPPVVVVVVVVVVVVVPFFDWQKAFEACDPVPDDLRYDYQFDFLLNSLCPPVDKDKDFACDDPPDDPPQAGQWIDIPLQKIKGKFWFDADDPPPDDDDQTDGPGTWHKDWLCVCLVPDDVVDSVVTDIDTDDDAFIFIKIFIDTPDDQDVPPPPRWKKWKFKDFLQQTLQQRDGVPDPDDPDPGDRTDIPPVDGIGQARDPDVVDHHTHTHHDAPPCPGSCCVNPVHRDRGDMDMDIGIDRDPPQWFKDLDDPVVCVVPVPGTDDSRGGNVRVVHDGRRMMITTGPGPPDDDDDDPVNVDDPDPDDDPDDDDDDDDDDDPPDDDDDDD

Organism: NCBI:txid189055

pLDDT: mean 74.88, std 22.41, range [27.0, 96.44]

Radius of gyration: 31.9 Å; chains: 1; bounding box: 100×63×70 Å

Sequence (345 aa):
MLSKDENKSVKVVVGKLKSEDDSQQNKTLEILDAFHPCKEVEVVSDKSAADETHIHLDEPLQAYSNRGQEVKFELQDGSERAYPGRGPSSLRVDDNLELIFHRTVRMPDDDRLHSLPASVGKFPLYNTADYVDRLPENIAAKGGIFLPMWQREALWIELSSPRRPAYNDYSVPTYAIRVYVGQINAVSGKSMTEERGATWAQDYLIFPGQAWIDGICVAPGVVRQFVAMPLGSGYTVEGQKTGEEKHGGLQIEVIPAYRRGSHKWLTMTEEQALRNRGLYLNETKTPNELGLHTGAKLRAYPPVPTYRKPVEVGDLLKETDGSGDDVAFLEVRPYSISDTPNSLS

Secondary structure (DSSP, 8-state):
-------------------HHHHHHHHHHHHHHTS--PEEEEEES-GGG-BTTEEETTS-HHHHHTTT----EEEE-S-TTSPTT----EEEETTTEEEEEEEEPPPPSSS---PPPPP-EEPP-EEGGGGGGGS-HHHHHH-SEE----TT-EEEEEEE-SSPPPTT-TTPPPEEEEEEETTEETTT--BTTS---S-----SEEETT--EE-EEEEETTEEEEEE---TTSS-SHHHHHHS--SS-SEEEEEEEPPPTTSSEEESS-HHHHHT-TT----TTS-TGGGT--TT-EEEEEPPPPS-PPPPPGGGGS---SSS----------PPPTT-------